Protein AF-A0A520EHV8-F1 (afdb_monomer)

Secondary structure (DSSP, 8-state):
-----S-SSSHHHHHHHHHHHHS-------EEE-HHHHHHHHHHHHHHTT----HHHHHHHTTSHHHHHHHHHTT--HHHHHHHHHHHHHHH-GGGHHHHHHHHT-TTTTHHHHHHHHHHHTHHHHHHHHHHHHH-HHHHHHHHHHHHHTTS-GGG----TT-EEEEESSSS-EEEETTEEEEEHHHHHHHHHHHTTHHHHHHHHHHHSPPP--PPPTTTHHHHHHHHHHHHHHHHHHHHGGG-STT-TTS-GGG--HHHHHHHHHHHHHHHHHHHTS-HHHHTT--GGGGGTT-SSTTTHHHHHHHHHHHHHTT-HHHHGGGTT-HHHHHHHHHHHHHH-TT------HHHHHHHHHHHHHH--

Radius of gyration: 25.51 Å; Cα contacts (8 Å, |Δi|>4): 480; chains: 1; bounding box: 80×81×59 Å

Foldseek 3Di:
DDDDDDPDPPVVVVVVVVVVVVVPPPLQAEAEAEVLLVVVVVVLVCLLVVDADDPVNLVVSCVDPLNVVVVVVVVDDPVVSVVLSVLSSCQRHPVNVVVLVVLCVPCPVNVSNVQVNLCVVCVVVLVVVNVVCRVCVPVLLVLLLVLLVVLADPVLSDDDGQAYEYEHQDDADWDEDVSYIYGHSSNQSLQCVLPRNLVSNLNVNLVSFDAADWDDDLLCVLLVQLLLLQLSQLSSCSRRLVSLAPPSPSDDPVSNCSVVLQVVLLVLVVQLLVLLLDDSVVSSVDHNVSSVPPDPDDSHNSVSVNQSVLLVVQPNSVVSNVCSNQSLVSLVSSQVSLVPDPVNGDHRDPSSNVSSVVVCVVIPD

Sequence (365 aa):
MSAIFKATRINFFFIVFTVIISISQSCIAQSFVDSTCYQYFEITAKLKQGDSLSRSDWKSFLSNEAIKDYMADQGVNEQYFESYRKNMQIVYMPKNNSILQKRLADPNSYWLTYMINQYKVDEDDMKEYLKRIDSDPKSYFDKSYQYAYSALPKTAHKKLPNLKVAIIPIHNDAHAQDGLIIYTLLCAYKNDQNRLGALGGHELHHMLRPQPSFDIEPDDNSIIMAMYRVLNEGSADMVDKKYMTDTASRLMPSQKYFQEFFDEGKKILPLMDSLFSQDVKNRKSLKVRDYFKGTPYTSGHVPGTYMAHYIEKNGLKNEFIKSLDDPFSFFLIYDRASKKDKSKPFRFSKASIHNIEFLRKKYIK

Mean predicted aligned error: 6.83 Å

pLDDT: mean 90.69, std 13.65, range [39.06, 98.81]

Structure (mmCIF, N/CA/C/O backbone):
data_AF-A0A520EHV8-F1
#
_entry.id   AF-A0A520EHV8-F1
#
loop_
_atom_site.group_PDB
_atom_site.id
_atom_site.type_symbol
_atom_site.label_atom_id
_atom_site.label_alt_id
_atom_site.label_comp_id
_atom_site.label_asym_id
_atom_site.label_entity_id
_atom_site.label_seq_id
_atom_site.pdbx_PDB_ins_code
_atom_site.Cartn_x
_atom_site.Cartn_y
_atom_site.Cartn_z
_atom_site.occupancy
_atom_site.B_iso_or_equiv
_atom_site.auth_seq_id
_atom_site.auth_comp_id
_atom_site.auth_asym_id
_atom_site.auth_atom_id
_atom_site.pdbx_PDB_model_num
ATOM 1 N N . MET A 1 1 ? -50.262 -62.993 -24.504 1.00 40.03 1 MET A N 1
ATOM 2 C CA . MET A 1 1 ? -49.362 -62.150 -25.319 1.00 40.03 1 MET A CA 1
ATOM 3 C C . MET A 1 1 ? -49.298 -60.762 -24.697 1.00 40.03 1 MET A C 1
ATOM 5 O O . MET A 1 1 ? -50.336 -60.138 -24.559 1.00 40.03 1 MET A O 1
ATOM 9 N N . SER A 1 2 ? -48.083 -60.352 -24.325 1.00 39.06 2 SER A N 1
ATOM 10 C CA . SER A 1 2 ? -47.589 -58.986 -24.081 1.00 39.06 2 SER A CA 1
ATOM 11 C C . SER A 1 2 ? -48.258 -58.102 -23.018 1.00 39.06 2 SER A C 1
ATOM 13 O O . SER A 1 2 ? -49.250 -57.418 -23.254 1.00 39.06 2 SER A O 1
ATOM 15 N N . ALA A 1 3 ? -47.595 -58.057 -21.862 1.00 44.91 3 ALA A N 1
ATOM 16 C CA . ALA A 1 3 ? -47.684 -57.012 -20.857 1.00 44.91 3 ALA A CA 1
ATOM 17 C C . ALA A 1 3 ? -46.626 -55.934 -21.140 1.00 44.91 3 ALA A C 1
ATOM 19 O O . ALA A 1 3 ? -45.453 -56.180 -20.892 1.00 44.91 3 ALA A O 1
A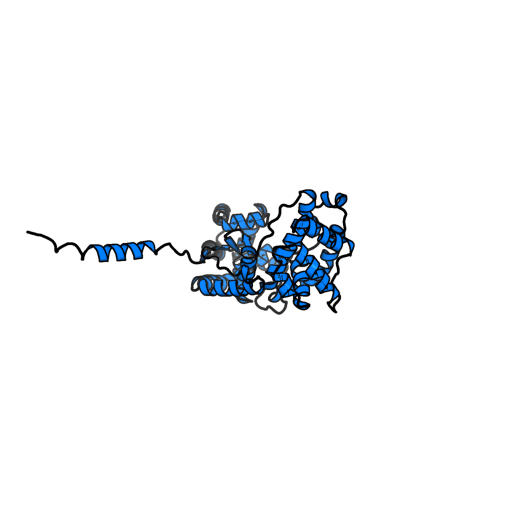TOM 20 N N . ILE A 1 4 ? -47.006 -54.749 -21.626 1.00 48.19 4 ILE A N 1
ATOM 21 C CA . ILE A 1 4 ? -46.124 -53.568 -21.667 1.00 48.19 4 ILE A CA 1
ATOM 22 C C . ILE A 1 4 ? -47.010 -52.324 -21.620 1.00 48.19 4 ILE A C 1
ATOM 24 O O . ILE A 1 4 ? -47.493 -51.923 -22.659 1.00 48.19 4 ILE A O 1
ATOM 28 N N . PHE A 1 5 ? -47.270 -51.736 -20.448 1.00 45.00 5 PHE A N 1
ATOM 29 C CA . PHE A 1 5 ? -47.642 -50.313 -20.289 1.00 45.00 5 PHE A CA 1
ATOM 30 C C . PHE A 1 5 ? -47.846 -50.011 -18.799 1.00 45.00 5 PHE A C 1
ATOM 32 O O . PHE A 1 5 ? -48.974 -49.938 -18.324 1.00 45.00 5 PHE A O 1
ATOM 39 N N . LYS A 1 6 ? -46.757 -49.883 -18.028 1.00 45.06 6 LYS A N 1
ATOM 40 C CA . LYS A 1 6 ? -46.777 -49.257 -16.687 1.00 45.06 6 LYS A CA 1
ATOM 41 C C . LYS A 1 6 ? -45.363 -49.048 -16.128 1.00 45.06 6 LYS A C 1
ATOM 43 O O . LYS A 1 6 ? -45.038 -49.525 -15.053 1.00 45.06 6 LYS A O 1
ATOM 48 N N . ALA A 1 7 ? -44.496 -48.341 -16.850 1.00 46.31 7 ALA A N 1
ATOM 49 C CA . ALA A 1 7 ? -43.203 -47.924 -16.294 1.00 46.31 7 ALA A CA 1
ATOM 50 C C . ALA A 1 7 ? -42.593 -46.770 -17.099 1.00 46.31 7 ALA A C 1
ATOM 52 O O . ALA A 1 7 ? -41.591 -46.946 -17.781 1.0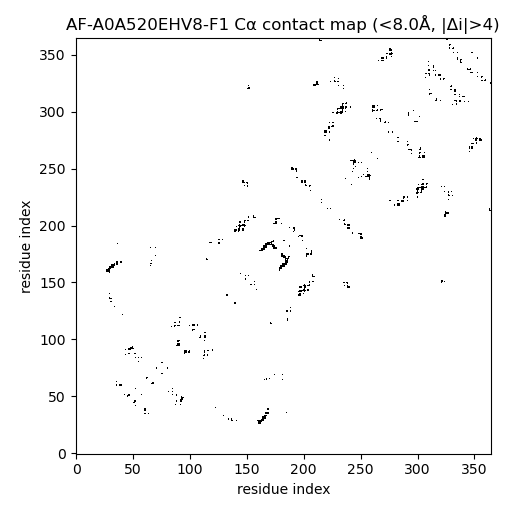0 46.31 7 ALA A O 1
ATOM 53 N N . THR A 1 8 ? -43.213 -45.585 -17.109 1.00 49.22 8 THR A N 1
ATOM 54 C CA . THR A 1 8 ? -42.570 -44.441 -17.801 1.00 49.22 8 THR A CA 1
ATOM 55 C C . THR A 1 8 ? -42.884 -43.057 -17.242 1.00 49.22 8 THR A C 1
ATOM 57 O O . THR A 1 8 ? -42.388 -42.073 -17.773 1.00 49.22 8 THR A O 1
ATOM 60 N N . ARG A 1 9 ? -43.651 -42.935 -16.149 1.00 46.25 9 ARG A N 1
ATOM 61 C CA . ARG A 1 9 ? -43.944 -41.618 -15.541 1.00 46.25 9 ARG A CA 1
ATOM 62 C C . ARG A 1 9 ? -43.245 -41.330 -14.211 1.00 46.25 9 ARG A C 1
ATOM 64 O O . ARG A 1 9 ? -43.238 -40.181 -13.796 1.00 46.25 9 ARG A O 1
ATOM 71 N N . ILE A 1 10 ? -42.608 -42.319 -13.579 1.00 47.84 10 ILE A N 1
ATOM 72 C CA . ILE A 1 10 ? -41.942 -42.126 -12.275 1.00 47.84 10 ILE A CA 1
ATOM 73 C C . ILE A 1 10 ? -40.458 -41.727 -12.430 1.00 47.84 10 ILE A C 1
ATOM 75 O O . ILE A 1 10 ? -39.931 -41.003 -11.592 1.00 47.84 10 ILE A O 1
ATOM 79 N N . ASN A 1 11 ? -39.805 -42.066 -13.549 1.00 48.09 11 ASN A N 1
ATOM 80 C CA . ASN A 1 11 ? -38.383 -41.746 -13.753 1.00 48.09 11 ASN A CA 1
ATOM 81 C C . ASN A 1 11 ? -38.101 -40.304 -14.202 1.00 48.09 11 ASN A C 1
ATOM 83 O O . ASN A 1 11 ? -36.979 -39.840 -14.038 1.00 48.09 11 ASN A O 1
ATOM 87 N N . PHE A 1 12 ? -39.081 -39.566 -14.734 1.00 46.88 12 PHE A N 1
ATOM 88 C CA . PHE A 1 12 ? -38.820 -38.199 -15.205 1.00 46.88 12 PHE A CA 1
ATOM 89 C C . PHE A 1 12 ? -38.745 -37.189 -14.047 1.00 46.88 12 PHE A C 1
ATOM 91 O O . PHE A 1 12 ? -37.893 -36.306 -14.053 1.00 46.88 12 PHE A O 1
ATOM 98 N N . PHE A 1 13 ? -39.565 -37.361 -13.003 1.00 45.66 13 PHE A N 1
ATOM 99 C CA . PHE A 1 13 ? -39.530 -36.486 -11.823 1.00 45.66 13 PHE A CA 1
ATOM 100 C C . PHE A 1 13 ? -38.266 -36.685 -10.973 1.00 45.66 13 PHE A C 1
ATOM 102 O O . PHE A 1 13 ? -37.706 -35.709 -10.482 1.00 45.66 13 PHE A O 1
ATOM 109 N N . PHE A 1 14 ? -37.763 -37.919 -10.856 1.00 47.88 14 PHE A N 1
ATOM 110 C CA . PHE A 1 14 ? -36.529 -38.202 -10.113 1.00 47.88 14 PHE A CA 1
ATOM 111 C C . PHE A 1 14 ? -35.271 -37.675 -10.821 1.00 47.88 14 PHE A C 1
ATOM 113 O O . PHE A 1 14 ? -34.366 -37.152 -10.169 1.00 47.88 14 PHE A O 1
ATOM 120 N N . ILE A 1 15 ? -35.222 -37.741 -12.156 1.00 51.25 15 ILE A N 1
ATOM 121 C CA . ILE A 1 15 ? -34.092 -37.213 -12.935 1.00 51.25 15 ILE A CA 1
ATOM 122 C C . ILE A 1 15 ? -34.060 -35.676 -12.885 1.00 51.25 15 ILE A C 1
ATOM 124 O O . ILE A 1 15 ? -32.991 -35.103 -12.690 1.00 51.25 15 ILE A O 1
ATOM 128 N N . VAL A 1 16 ? -35.211 -34.994 -12.944 1.00 51.28 16 VAL A N 1
ATOM 129 C CA . VAL A 1 16 ? -35.267 -33.523 -12.815 1.00 51.28 16 VAL A CA 1
ATOM 130 C C . VAL A 1 16 ? -34.882 -33.058 -11.401 1.00 51.28 16 VAL A C 1
ATOM 132 O O . VAL A 1 16 ? -34.166 -32.069 -11.263 1.00 51.28 16 VAL A O 1
ATOM 135 N N . PHE A 1 17 ? -35.257 -33.794 -10.348 1.00 49.06 17 PHE A N 1
ATOM 136 C CA . PHE A 1 17 ? -34.885 -33.437 -8.971 1.00 49.06 17 PHE A CA 1
ATOM 137 C C . PHE A 1 17 ? -33.387 -33.650 -8.685 1.00 49.06 17 PHE A C 1
ATOM 139 O O . PHE A 1 17 ? -32.771 -32.861 -7.973 1.00 49.06 17 PHE A O 1
ATOM 146 N N . THR A 1 18 ? -32.763 -34.660 -9.300 1.00 49.72 18 THR A N 1
ATOM 147 C CA . THR A 1 18 ? -31.331 -34.955 -9.101 1.00 49.72 18 THR A CA 1
ATOM 148 C C . THR A 1 18 ? -30.435 -33.990 -9.891 1.00 49.72 18 THR A C 1
ATOM 150 O O . THR A 1 18 ? -29.357 -33.622 -9.423 1.00 49.72 18 THR A O 1
ATOM 153 N N . VAL A 1 19 ? -30.900 -33.492 -11.046 1.00 51.47 19 VAL A N 1
ATOM 154 C CA . VAL A 1 19 ? -30.206 -32.437 -11.808 1.00 51.47 19 VAL A CA 1
ATOM 155 C C . VAL A 1 19 ? -30.265 -31.088 -11.077 1.00 51.47 19 VAL A C 1
ATOM 157 O O . VAL A 1 19 ? -29.265 -30.381 -11.056 1.00 51.47 19 VAL A O 1
ATOM 160 N N . ILE A 1 20 ? -31.367 -30.754 -10.393 1.00 51.66 20 ILE A N 1
ATOM 161 C CA . ILE A 1 20 ? -31.461 -29.509 -9.605 1.00 51.66 20 ILE A CA 1
ATOM 162 C C . ILE A 1 20 ? -30.575 -29.561 -8.344 1.00 51.66 20 ILE A C 1
ATOM 164 O O . ILE A 1 20 ? -29.941 -28.563 -8.009 1.00 51.66 20 ILE A O 1
ATOM 168 N N . ILE A 1 21 ? -30.443 -30.723 -7.692 1.00 47.97 21 ILE A N 1
ATOM 169 C CA . ILE A 1 21 ? -29.581 -30.894 -6.500 1.00 47.97 21 ILE A CA 1
ATOM 170 C C . ILE A 1 21 ? -28.082 -30.960 -6.863 1.00 47.97 21 ILE A C 1
ATOM 172 O O . ILE A 1 21 ? -27.224 -30.657 -6.038 1.00 47.97 21 ILE A O 1
ATOM 176 N N . SER A 1 22 ? -27.738 -31.286 -8.112 1.00 44.47 22 SER A N 1
ATOM 177 C CA . SER A 1 22 ? -26.337 -31.321 -8.571 1.00 44.47 22 SER A CA 1
ATOM 178 C C . SER A 1 22 ? -25.815 -29.961 -9.063 1.00 44.47 22 SER A C 1
ATOM 180 O O . SER A 1 22 ? -24.611 -29.807 -9.260 1.00 44.47 22 SER A O 1
ATOM 182 N N . ILE A 1 23 ? -26.695 -28.965 -9.249 1.00 49.34 23 ILE A N 1
ATOM 183 C CA . ILE A 1 23 ? -26.324 -27.595 -9.658 1.00 49.34 23 ILE A CA 1
ATOM 184 C C . ILE A 1 23 ? -26.120 -26.672 -8.444 1.00 49.34 23 ILE A C 1
ATOM 186 O O . ILE A 1 23 ? -25.538 -25.600 -8.576 1.00 49.34 23 ILE A O 1
ATOM 190 N N . SER A 1 24 ? -26.449 -27.111 -7.226 1.00 42.69 24 SER A N 1
ATOM 191 C CA . SER A 1 24 ? -25.950 -26.481 -5.998 1.00 42.69 24 SER A CA 1
ATOM 192 C C . SER A 1 24 ? -24.497 -26.878 -5.711 1.00 42.69 24 SER A C 1
ATOM 194 O O . SER A 1 24 ? -24.147 -27.233 -4.587 1.00 42.69 24 SER A O 1
ATOM 196 N N . GLN A 1 25 ? -23.618 -26.793 -6.717 1.00 44.19 25 GLN A N 1
ATOM 197 C CA . GLN A 1 25 ? -22.246 -26.421 -6.400 1.00 44.19 25 GLN A CA 1
ATOM 198 C C . GLN A 1 25 ? -22.362 -25.047 -5.763 1.00 44.19 25 GLN A C 1
ATOM 200 O O . GLN A 1 25 ? -22.763 -24.094 -6.426 1.00 44.19 25 GLN A O 1
ATOM 205 N N . SER A 1 26 ? -22.119 -24.977 -4.459 1.00 43.19 26 SER A N 1
ATOM 206 C CA . SER A 1 26 ? -22.080 -23.736 -3.707 1.00 43.19 26 SER A CA 1
ATOM 207 C C . SER A 1 26 ? -21.151 -22.768 -4.433 1.00 43.19 26 SER A C 1
ATOM 209 O O . SER A 1 26 ? -19.933 -22.827 -4.271 1.00 43.19 26 SER A O 1
ATOM 211 N N . CYS A 1 27 ? -21.709 -21.892 -5.270 1.00 49.81 27 CYS A N 1
ATOM 212 C CA . CYS A 1 27 ? -21.030 -20.691 -5.703 1.00 49.81 27 CYS A CA 1
ATOM 213 C C . CYS A 1 27 ? -20.861 -19.870 -4.431 1.00 49.81 27 CYS A C 1
ATOM 215 O O . CYS A 1 27 ? -21.759 -19.125 -4.040 1.00 49.81 27 CYS A O 1
ATOM 217 N N . ILE A 1 28 ? -19.749 -20.084 -3.729 1.00 61.81 28 ILE A N 1
ATOM 218 C CA . ILE A 1 28 ? -19.341 -19.205 -2.647 1.00 61.81 28 ILE A CA 1
ATOM 219 C C . ILE A 1 28 ? -19.075 -17.877 -3.338 1.00 61.81 28 ILE A C 1
ATOM 221 O O . ILE A 1 28 ? -18.136 -17.753 -4.118 1.00 61.81 28 ILE A O 1
ATOM 225 N N . ALA A 1 29 ? -19.990 -16.933 -3.150 1.00 79.44 29 ALA A N 1
ATOM 226 C CA . ALA A 1 29 ? -19.818 -15.587 -3.649 1.00 79.44 29 ALA A CA 1
ATOM 227 C C . ALA A 1 29 ? -18.693 -14.904 -2.865 1.00 79.44 29 ALA A C 1
ATOM 229 O O . ALA A 1 29 ? -18.447 -15.228 -1.701 1.00 79.44 29 ALA A O 1
ATOM 230 N N . GLN A 1 30 ? -18.040 -13.935 -3.503 1.00 90.50 30 GLN A N 1
ATOM 231 C CA . GLN A 1 30 ? -17.068 -13.079 -2.835 1.00 90.50 30 GLN A CA 1
ATOM 232 C C . GLN A 1 30 ? -17.727 -12.416 -1.625 1.00 90.50 30 GLN A C 1
ATOM 234 O O . GLN A 1 30 ? -18.842 -11.898 -1.730 1.00 90.50 30 GLN A O 1
ATOM 239 N N . SER A 1 31 ? -17.044 -12.445 -0.486 1.00 91.69 31 SER A N 1
ATOM 240 C CA . SER A 1 31 ? -17.617 -12.011 0.785 1.00 91.69 31 SER A CA 1
ATOM 241 C C . SER A 1 31 ? -16.583 -11.323 1.665 1.00 91.69 31 SER A C 1
ATOM 243 O O . SER A 1 31 ? -15.372 -11.537 1.525 1.00 91.69 31 SER A O 1
ATOM 245 N N . PHE A 1 32 ? -17.081 -10.542 2.618 1.00 94.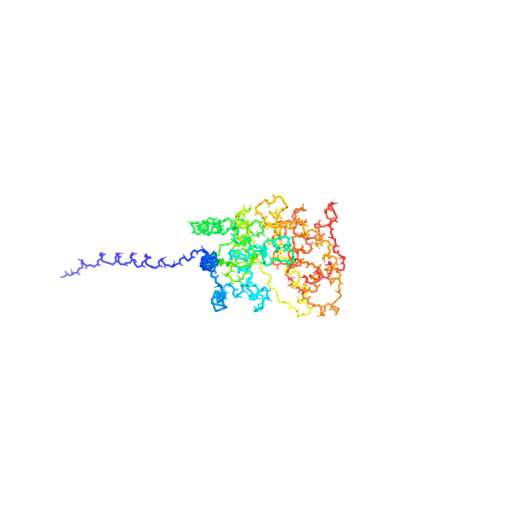75 32 PHE A N 1
ATOM 246 C CA . PHE A 1 32 ? -16.279 -10.030 3.716 1.00 94.75 32 PHE A CA 1
ATOM 247 C C . PHE A 1 32 ? -16.306 -10.996 4.904 1.00 94.75 32 PHE A C 1
ATOM 249 O O . PHE A 1 32 ? -17.234 -11.789 5.073 1.00 94.75 32 PHE A O 1
ATOM 256 N N . VAL A 1 33 ? -15.245 -10.961 5.703 1.00 94.94 33 VAL A N 1
ATOM 257 C CA . VAL A 1 33 ? -15.127 -11.646 6.991 1.00 94.94 33 VAL A CA 1
ATOM 258 C C . VAL A 1 33 ? -14.746 -10.587 8.021 1.00 94.94 33 VAL A C 1
ATOM 260 O O . VAL A 1 33 ? -13.585 -10.199 8.109 1.00 94.94 33 VAL A O 1
ATOM 263 N N . ASP A 1 34 ? -15.724 -10.098 8.779 1.00 95.69 34 ASP A N 1
ATOM 264 C CA . ASP A 1 34 ? -15.597 -8.911 9.637 1.00 95.69 34 ASP A CA 1
ATOM 265 C C . ASP A 1 34 ? -15.988 -9.169 11.107 1.00 95.69 34 ASP A C 1
ATOM 267 O O . ASP A 1 34 ? -16.068 -8.246 11.918 1.00 95.69 34 ASP A O 1
ATOM 271 N N . SER A 1 35 ? -16.192 -10.433 11.495 1.00 95.56 35 SER A N 1
ATOM 272 C CA . SER A 1 35 ? -16.625 -10.812 12.851 1.00 95.56 35 SER A CA 1
ATOM 273 C C . SER A 1 35 ? -15.707 -10.271 13.956 1.00 95.56 35 SER A C 1
ATOM 275 O O . SER A 1 35 ? -16.172 -9.916 15.042 1.00 95.56 35 SER A O 1
ATOM 277 N N . THR A 1 36 ? -14.409 -10.127 13.672 1.00 96.69 36 THR A N 1
ATOM 278 C CA . THR A 1 36 ? -13.439 -9.499 14.576 1.00 96.69 36 THR A CA 1
ATOM 279 C C . THR A 1 36 ? -13.749 -8.034 14.867 1.00 96.69 36 THR A C 1
ATOM 281 O O . THR A 1 36 ? -13.479 -7.572 15.973 1.00 96.69 36 THR A O 1
ATOM 284 N N . CYS A 1 37 ? -14.339 -7.291 13.928 1.00 98.19 37 CYS A N 1
ATOM 285 C CA . CYS A 1 37 ? -14.750 -5.906 14.149 1.00 98.19 37 CYS A CA 1
ATOM 286 C C . CYS A 1 37 ? -15.844 -5.808 15.214 1.00 98.19 37 CYS A C 1
ATOM 288 O O . CYS A 1 37 ? -15.741 -4.983 16.119 1.00 98.19 37 CYS A O 1
ATOM 290 N N . TYR A 1 38 ? -16.838 -6.698 15.176 1.00 97.88 38 TYR A N 1
ATOM 291 C CA . TYR A 1 38 ? -17.891 -6.733 16.193 1.00 97.88 38 TYR A CA 1
ATOM 292 C C . TYR A 1 38 ? -17.352 -7.115 17.575 1.00 97.88 38 TYR A C 1
ATOM 294 O O . TYR A 1 38 ? -17.687 -6.454 18.557 1.00 97.88 38 TYR A O 1
ATOM 302 N N . GLN A 1 39 ? -16.428 -8.080 17.652 1.00 97.62 39 GLN A N 1
ATOM 303 C CA . GLN A 1 39 ? -15.730 -8.404 18.906 1.00 97.62 39 GLN A CA 1
ATOM 304 C C . GLN A 1 39 ? -14.952 -7.201 19.461 1.00 97.62 39 GLN A C 1
ATOM 306 O O . GLN A 1 39 ? -14.947 -6.952 20.667 1.00 97.62 39 GLN A O 1
ATOM 311 N N . TYR A 1 40 ? -14.314 -6.415 18.590 1.00 98.19 40 TYR A N 1
ATOM 312 C CA . TYR A 1 40 ? -13.648 -5.183 19.002 1.00 98.19 40 TYR A CA 1
ATOM 313 C C . TYR A 1 40 ? -14.640 -4.152 19.549 1.00 98.19 40 TYR A C 1
ATOM 315 O O . TYR A 1 40 ? -14.364 -3.555 20.586 1.00 98.19 40 TYR A O 1
ATOM 323 N N . PHE A 1 41 ? -15.809 -3.980 18.928 1.00 98.50 41 PHE A N 1
ATOM 324 C CA . PHE A 1 41 ? -16.839 -3.071 19.443 1.00 98.50 41 PHE A CA 1
ATOM 325 C C . PHE A 1 41 ? -17.396 -3.505 20.806 1.00 98.50 41 PHE A C 1
ATOM 327 O O . PHE A 1 41 ? -17.690 -2.660 21.649 1.00 98.50 41 PHE A O 1
ATOM 334 N N . GLU A 1 42 ? -17.495 -4.808 21.074 1.00 98.19 42 GLU A N 1
ATOM 335 C CA . GLU A 1 42 ? -17.844 -5.309 22.410 1.00 98.19 42 GLU A CA 1
ATOM 336 C C . GLU A 1 42 ? -16.767 -4.961 23.447 1.00 98.19 42 GLU A C 1
ATOM 338 O O . GLU A 1 42 ? -17.080 -4.534 24.562 1.00 98.19 42 GLU A O 1
ATOM 343 N N . ILE A 1 43 ? -15.488 -5.094 23.077 1.00 98.19 43 ILE A N 1
ATOM 344 C CA . ILE A 1 43 ? -14.364 -4.680 23.925 1.00 98.19 43 ILE A CA 1
ATOM 345 C C . ILE A 1 43 ? -14.439 -3.174 24.207 1.00 98.19 43 ILE A C 1
ATOM 347 O O . ILE A 1 43 ? -14.320 -2.761 25.364 1.00 98.19 43 ILE A O 1
ATOM 351 N N . THR A 1 44 ? -14.651 -2.335 23.188 1.00 98.31 44 THR A N 1
ATOM 352 C CA . THR A 1 44 ? -14.694 -0.878 23.380 1.00 98.31 44 THR A CA 1
ATOM 353 C C . THR A 1 44 ? -15.916 -0.432 24.177 1.00 98.31 44 THR A C 1
ATOM 355 O O . THR A 1 44 ? -15.792 0.486 24.988 1.00 98.31 44 THR A O 1
ATOM 358 N N . ALA A 1 45 ? -17.063 -1.102 24.033 1.00 98.38 45 ALA A N 1
ATOM 359 C CA . ALA A 1 45 ? -18.254 -0.847 24.841 1.00 98.38 45 ALA A CA 1
ATOM 360 C C . ALA A 1 45 ? -17.992 -1.060 26.343 1.00 98.38 45 ALA A C 1
ATOM 362 O O . ALA A 1 45 ? -18.346 -0.198 27.147 1.00 98.38 45 ALA A O 1
ATOM 363 N N . LYS A 1 46 ? -17.298 -2.144 26.719 1.00 98.12 46 LYS A N 1
ATOM 364 C CA . LYS A 1 46 ? -16.879 -2.400 28.111 1.00 98.12 46 LYS A CA 1
ATOM 365 C C . LYS A 1 46 ? -15.908 -1.332 28.618 1.00 98.12 46 LYS A C 1
ATOM 367 O O . LYS A 1 46 ? -16.100 -0.757 29.687 1.00 98.12 46 LYS A O 1
ATOM 372 N N . LEU A 1 47 ? -14.902 -0.976 27.813 1.00 98.31 47 LEU A N 1
ATOM 373 C CA . LEU A 1 47 ? -13.945 0.078 28.174 1.00 98.31 47 LEU A CA 1
ATOM 374 C C . LEU A 1 47 ? -14.627 1.439 28.408 1.00 98.31 47 LEU A C 1
ATOM 376 O O . LEU A 1 47 ? -14.252 2.155 29.338 1.00 98.31 47 LEU A O 1
ATOM 380 N N . LYS A 1 48 ? -15.641 1.791 27.602 1.00 98.06 48 LYS A N 1
ATOM 381 C CA . LYS A 1 48 ? -16.444 3.019 27.770 1.00 98.06 48 LYS A CA 1
ATOM 382 C C . LYS A 1 48 ? -17.207 3.041 29.103 1.00 98.06 48 LYS A C 1
ATOM 384 O O . LYS A 1 48 ? -17.399 4.120 29.657 1.00 98.06 48 LYS A O 1
ATOM 389 N N . GLN A 1 49 ? -17.579 1.877 29.642 1.00 97.62 49 GLN A N 1
ATOM 390 C CA . GLN A 1 49 ? -18.225 1.728 30.956 1.00 97.62 49 GLN A CA 1
ATOM 391 C C . GLN A 1 49 ? -17.232 1.779 32.132 1.00 97.62 49 GLN A C 1
ATOM 393 O O . GLN A 1 49 ? -17.643 1.853 33.286 1.00 97.62 49 GLN A O 1
ATOM 398 N N . GLY A 1 50 ? -15.924 1.813 31.854 1.00 94.56 50 GLY A N 1
ATOM 399 C CA . GLY A 1 50 ? -14.876 1.878 32.872 1.00 94.56 50 GLY A CA 1
ATOM 400 C C . GLY A 1 50 ? -14.228 0.534 33.201 1.00 94.56 50 GLY A C 1
ATOM 401 O O . GLY A 1 50 ? -13.330 0.507 34.050 1.00 94.56 50 GLY A O 1
ATOM 402 N N . ASP A 1 51 ? -14.603 -0.539 32.501 1.00 95.06 51 ASP A N 1
ATOM 403 C CA . ASP A 1 51 ? -13.959 -1.845 32.634 1.00 95.06 51 ASP A CA 1
ATOM 404 C C . ASP A 1 51 ? -12.521 -1.813 32.103 1.00 95.06 51 ASP A C 1
ATOM 406 O O . ASP A 1 51 ? -12.159 -1.018 31.232 1.00 95.06 51 ASP A O 1
ATOM 410 N N . SER A 1 52 ? -11.677 -2.707 32.618 1.00 91.94 52 SER A N 1
ATOM 411 C CA . SER A 1 52 ? -10.321 -2.909 32.105 1.00 91.94 52 SER A CA 1
ATOM 412 C C . SER A 1 52 ? -10.274 -4.031 31.072 1.00 91.94 52 SER A C 1
ATOM 414 O O . SER A 1 52 ? -10.901 -5.069 31.258 1.00 91.94 52 SER A O 1
ATOM 416 N N . LEU A 1 53 ? -9.435 -3.883 30.047 1.00 96.38 53 LEU A N 1
ATOM 417 C CA . LEU A 1 53 ? -9.145 -4.957 29.094 1.00 96.38 53 LEU A CA 1
ATOM 418 C C . LEU A 1 53 ? -8.016 -5.843 29.632 1.00 96.38 53 LEU A C 1
ATOM 420 O O . LEU A 1 53 ? -6.858 -5.415 29.657 1.00 96.38 53 LEU A O 1
ATOM 424 N N . SER A 1 54 ? -8.333 -7.064 30.064 1.00 96.38 54 SER A N 1
ATOM 425 C CA . SER A 1 54 ? -7.336 -7.995 30.601 1.00 96.38 54 SER A CA 1
ATOM 426 C C . SER A 1 54 ? -6.349 -8.467 29.518 1.00 96.38 54 SER A C 1
ATOM 428 O O . SER A 1 54 ? -6.604 -8.378 28.315 1.00 96.38 54 SER A O 1
ATOM 430 N N . ARG A 1 55 ? -5.180 -8.971 29.935 1.00 96.19 55 ARG A N 1
ATOM 431 C CA . ARG A 1 55 ? -4.198 -9.539 28.994 1.00 96.19 55 ARG A CA 1
ATOM 432 C C . ARG A 1 55 ? -4.712 -10.819 28.334 1.00 96.19 55 ARG A C 1
ATOM 434 O O . ARG A 1 55 ? -4.401 -11.038 27.169 1.00 96.19 55 ARG A O 1
ATOM 441 N N . SER A 1 56 ? -5.462 -11.652 29.058 1.00 96.38 56 SER A N 1
ATOM 442 C CA . SER A 1 56 ? -6.029 -12.895 28.524 1.00 96.38 56 SER A CA 1
ATOM 443 C C . SER A 1 56 ? -7.072 -12.611 27.451 1.00 96.38 56 SER A C 1
ATOM 445 O O . SER A 1 56 ? -6.977 -13.182 26.369 1.00 96.38 56 SER A O 1
ATOM 447 N N . ASP A 1 57 ? -7.988 -11.671 27.699 1.00 96.25 57 ASP A N 1
ATOM 448 C CA . ASP A 1 57 ? -9.026 -11.311 26.725 1.00 96.25 57 ASP A CA 1
ATOM 449 C C . ASP A 1 57 ? -8.397 -10.713 25.466 1.00 96.25 57 ASP A C 1
ATOM 451 O O . ASP A 1 57 ? -8.754 -11.077 24.348 1.00 96.25 57 ASP A O 1
ATOM 455 N N . TRP A 1 58 ? -7.386 -9.853 25.640 1.00 96.56 58 TRP A N 1
ATOM 456 C CA . TRP A 1 58 ? -6.651 -9.284 24.516 1.00 96.56 58 TRP A CA 1
ATOM 457 C C . TRP A 1 58 ? -5.904 -10.346 23.703 1.00 96.56 58 TRP A C 1
ATOM 459 O O . TRP A 1 58 ? -5.981 -10.343 22.478 1.00 96.56 58 TRP A O 1
ATOM 469 N N . LYS A 1 59 ? -5.226 -11.296 24.359 1.00 94.75 59 LYS A N 1
ATOM 470 C CA . LYS A 1 59 ? -4.564 -12.415 23.667 1.00 94.75 59 LYS A CA 1
ATOM 471 C C . LYS A 1 59 ? -5.563 -13.314 22.937 1.00 94.75 59 LYS A C 1
ATOM 473 O O . LYS A 1 59 ? -5.262 -13.766 21.838 1.00 94.75 59 LYS A O 1
ATOM 478 N N . SER A 1 60 ? -6.741 -13.544 23.517 1.00 95.75 60 SER A N 1
ATOM 479 C CA . SER A 1 60 ? -7.814 -14.301 22.868 1.00 95.75 60 SER A CA 1
ATOM 480 C C . SER A 1 60 ? -8.315 -13.585 21.613 1.00 95.75 60 SER A C 1
ATOM 482 O O . SER A 1 60 ? -8.429 -14.210 20.564 1.00 95.75 60 SER A O 1
ATOM 484 N N . PHE A 1 61 ? -8.544 -12.273 21.683 1.00 96.50 61 PHE A N 1
ATOM 485 C CA . PHE A 1 61 ? -8.931 -11.461 20.527 1.00 96.50 61 PHE A CA 1
ATOM 486 C C . PHE A 1 61 ? -7.870 -11.496 19.410 1.00 96.50 61 PHE A C 1
ATOM 488 O O . PHE A 1 61 ? -8.181 -11.774 18.254 1.00 96.50 61 PHE A O 1
ATOM 495 N N . LEU A 1 62 ? -6.594 -11.315 19.767 1.00 94.88 62 LEU A N 1
ATOM 496 C CA . LEU A 1 62 ? -5.468 -11.384 18.828 1.00 94.88 62 LEU A CA 1
ATOM 497 C C . LEU A 1 62 ? -5.204 -12.793 18.271 1.00 94.88 62 LEU A C 1
ATOM 499 O O . LEU A 1 62 ? -4.330 -12.963 17.425 1.00 94.88 62 LEU A O 1
ATOM 503 N N . SER A 1 63 ? -5.912 -13.819 18.750 1.00 94.44 63 SER A N 1
ATOM 504 C CA . SER A 1 63 ? -5.706 -15.193 18.292 1.00 94.44 63 SER A CA 1
ATOM 505 C C . SER A 1 63 ? -6.303 -15.479 16.908 1.00 94.44 63 SER A C 1
ATOM 507 O O . SER A 1 63 ? -5.968 -16.516 16.327 1.00 94.44 63 SER A O 1
ATOM 509 N N . ASN A 1 64 ? -7.133 -14.568 16.384 1.00 94.69 64 ASN A N 1
ATOM 510 C CA . ASN A 1 64 ? -7.695 -14.640 15.039 1.00 94.69 64 ASN A CA 1
ATOM 511 C C . ASN A 1 64 ? -6.591 -14.701 13.965 1.00 94.69 64 ASN A C 1
ATOM 513 O O . ASN A 1 64 ? -5.599 -13.979 14.040 1.00 94.69 64 ASN A O 1
ATOM 517 N N . GLU A 1 65 ? -6.780 -15.563 12.966 1.00 92.31 65 GLU A N 1
ATOM 518 C CA . GLU A 1 65 ? -5.790 -15.844 11.918 1.00 92.31 65 GLU A CA 1
ATOM 519 C C . GLU A 1 65 ? -5.457 -14.611 11.069 1.00 92.31 65 GLU A C 1
ATOM 521 O O . GLU A 1 65 ? -4.290 -14.260 10.965 1.00 92.31 65 GLU A O 1
ATOM 526 N N . ALA A 1 66 ? -6.456 -13.864 10.585 1.00 92.50 66 ALA A N 1
ATOM 527 C CA . ALA A 1 66 ? -6.211 -12.661 9.783 1.00 92.50 66 ALA A CA 1
ATOM 528 C C . ALA A 1 66 ? -5.454 -11.575 10.571 1.00 92.50 66 ALA A C 1
ATOM 530 O O . ALA A 1 66 ? -4.614 -10.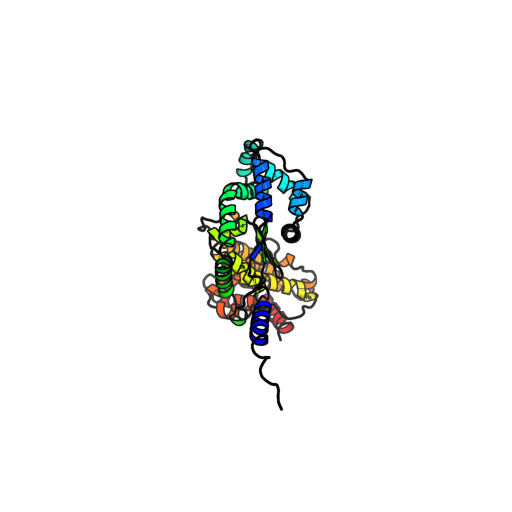868 10.019 1.00 92.50 66 ALA A O 1
ATOM 531 N N . ILE A 1 67 ? -5.715 -11.457 11.879 1.00 93.81 67 ILE A N 1
ATOM 532 C CA . ILE A 1 67 ? -4.952 -10.561 12.758 1.00 93.81 67 ILE A CA 1
ATOM 533 C C . ILE A 1 67 ? -3.500 -11.033 12.890 1.00 93.81 67 ILE A C 1
ATOM 535 O O . ILE A 1 67 ? -2.588 -10.209 12.817 1.00 93.81 67 ILE A O 1
ATOM 539 N N . LYS A 1 68 ? -3.275 -12.335 13.098 1.00 91.31 68 LYS A N 1
ATOM 540 C CA . LYS A 1 68 ? -1.926 -12.903 13.222 1.00 91.31 68 LYS A CA 1
ATOM 541 C C . LYS A 1 68 ? -1.120 -12.725 11.946 1.00 91.31 68 LYS A C 1
ATOM 543 O O . LYS A 1 68 ? 0.002 -12.238 12.040 1.00 91.31 68 LYS A O 1
ATOM 548 N N . ASP A 1 69 ? -1.696 -13.079 10.803 1.00 89.69 69 ASP A N 1
ATOM 549 C CA . ASP A 1 69 ? -1.046 -12.992 9.496 1.00 89.69 69 ASP A CA 1
ATOM 550 C C . ASP A 1 69 ? -0.627 -11.553 9.207 1.00 89.69 69 ASP A C 1
ATOM 552 O O . ASP A 1 69 ? 0.551 -11.275 8.980 1.00 89.69 69 ASP A O 1
ATOM 556 N N . TYR A 1 70 ? -1.569 -10.615 9.340 1.00 89.94 70 TYR A N 1
ATOM 557 C CA . TYR A 1 70 ? -1.288 -9.202 9.121 1.00 89.94 70 TYR A CA 1
ATOM 558 C C . TYR A 1 70 ? -0.209 -8.681 10.078 1.00 89.94 70 TYR A C 1
ATOM 560 O O . TYR A 1 70 ? 0.743 -8.034 9.661 1.00 89.94 70 TYR A O 1
ATOM 568 N N . MET A 1 71 ? -0.291 -8.984 11.373 1.00 87.44 71 MET A N 1
ATOM 569 C CA . MET A 1 71 ? 0.693 -8.484 12.339 1.00 87.44 71 MET A CA 1
ATOM 570 C C . MET A 1 71 ? 2.082 -9.120 12.180 1.00 87.44 71 MET A C 1
ATOM 572 O O . MET A 1 71 ? 3.087 -8.461 12.456 1.00 87.44 71 MET A O 1
ATOM 576 N N . ALA A 1 72 ? 2.156 -10.377 11.737 1.00 86.81 72 ALA A N 1
ATOM 577 C CA . ALA A 1 72 ? 3.420 -11.027 11.412 1.00 86.81 72 ALA A CA 1
ATOM 578 C C . ALA A 1 72 ? 4.110 -10.331 10.228 1.00 86.81 72 ALA A C 1
ATOM 580 O O . ALA A 1 72 ? 5.309 -10.060 10.308 1.00 86.81 72 ALA A O 1
ATOM 581 N N . ASP A 1 73 ? 3.350 -9.968 9.189 1.00 83.62 73 ASP A N 1
ATOM 582 C CA . ASP A 1 73 ? 3.840 -9.189 8.043 1.00 83.62 73 ASP A CA 1
ATOM 583 C C . ASP A 1 73 ? 4.362 -7.804 8.464 1.00 83.62 73 ASP A C 1
ATOM 585 O O . ASP A 1 73 ? 5.442 -7.380 8.053 1.00 83.62 73 ASP A O 1
ATOM 589 N N . GLN A 1 74 ? 3.671 -7.141 9.396 1.00 83.00 74 GLN A N 1
ATOM 590 C CA . GLN A 1 74 ? 4.110 -5.856 9.955 1.00 83.00 74 GLN A CA 1
ATOM 591 C C . GLN A 1 74 ? 5.361 -5.960 10.854 1.00 83.00 74 GLN A C 1
ATOM 593 O O . GLN A 1 74 ? 5.883 -4.941 11.312 1.00 83.00 74 GLN A O 1
ATOM 598 N N . GLY A 1 75 ? 5.846 -7.171 11.152 1.00 83.38 75 GLY A N 1
ATOM 599 C CA . GLY A 1 75 ? 7.036 -7.392 11.977 1.00 83.38 75 GLY A CA 1
ATOM 600 C C . GLY A 1 75 ? 6.884 -6.918 13.426 1.00 83.38 75 GLY A C 1
ATOM 601 O O . GLY A 1 75 ? 7.881 -6.596 14.080 1.00 83.38 75 GLY A O 1
ATOM 602 N N . VAL A 1 76 ? 5.651 -6.839 13.938 1.00 86.12 76 VAL A N 1
ATOM 603 C CA . VAL A 1 76 ? 5.386 -6.387 15.310 1.00 86.12 76 VAL A CA 1
ATOM 604 C C . VAL A 1 76 ? 5.520 -7.527 16.323 1.00 86.12 76 VAL A C 1
ATOM 606 O O . VAL A 1 76 ? 5.381 -8.704 16.005 1.00 86.12 76 VAL A O 1
ATOM 609 N N . ASN A 1 77 ? 5.797 -7.179 17.5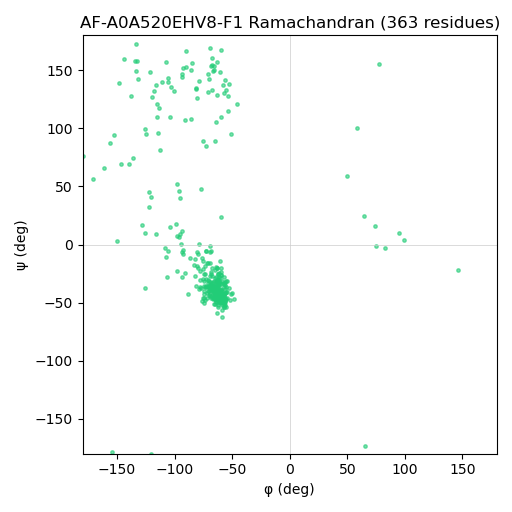81 1.00 87.75 77 ASN A N 1
ATOM 610 C CA . ASN A 1 77 ? 6.058 -8.139 18.658 1.00 87.75 77 ASN A CA 1
ATOM 611 C C . ASN A 1 77 ? 5.063 -8.001 19.831 1.00 87.75 77 ASN A C 1
ATOM 613 O O . ASN A 1 77 ? 4.184 -7.139 19.842 1.00 87.75 77 ASN A O 1
ATOM 617 N N . GLU A 1 78 ? 5.213 -8.829 20.872 1.00 89.44 78 GLU A N 1
ATOM 618 C CA . GLU A 1 78 ? 4.330 -8.798 22.054 1.00 89.44 78 GLU A CA 1
ATOM 619 C C . GLU A 1 78 ? 4.329 -7.435 22.774 1.00 89.44 78 GLU A C 1
ATOM 621 O O . GLU A 1 78 ? 3.300 -7.008 23.304 1.00 89.44 78 GLU A O 1
ATOM 626 N N . GLN A 1 79 ? 5.449 -6.705 22.748 1.00 93.31 79 GLN A N 1
ATOM 627 C CA . GLN A 1 79 ? 5.535 -5.364 23.330 1.00 93.31 79 GLN A CA 1
ATOM 628 C C . GLN A 1 79 ? 4.643 -4.362 22.586 1.00 93.31 79 GLN A C 1
ATOM 630 O O . GLN A 1 79 ? 4.008 -3.515 23.226 1.00 93.31 79 GLN A O 1
ATOM 635 N N . TYR A 1 80 ? 4.558 -4.467 21.258 1.00 92.56 80 TYR A N 1
ATOM 636 C CA . TYR A 1 80 ? 3.635 -3.667 20.457 1.00 92.56 80 TYR A CA 1
ATOM 637 C C . TYR A 1 80 ? 2.180 -3.955 20.849 1.00 92.56 80 TYR A C 1
ATOM 639 O O . TYR A 1 80 ? 1.433 -3.029 21.168 1.00 92.56 80 TYR A O 1
ATOM 647 N N . PHE A 1 81 ? 1.791 -5.229 20.936 1.00 92.19 81 PHE A N 1
ATOM 648 C CA . PHE A 1 81 ? 0.429 -5.616 21.319 1.00 92.19 81 PHE A CA 1
ATOM 649 C C . PHE A 1 81 ? 0.044 -5.171 22.728 1.00 92.19 81 PHE A C 1
ATOM 651 O O . PHE A 1 81 ? -1.073 -4.699 22.950 1.00 92.19 81 PHE A O 1
ATOM 658 N N . GLU A 1 82 ? 0.961 -5.279 23.687 1.00 95.50 82 GLU A N 1
ATOM 659 C CA . GLU A 1 82 ? 0.730 -4.788 25.043 1.00 95.50 82 GLU A CA 1
ATOM 660 C C . GLU A 1 82 ? 0.606 -3.256 25.071 1.00 95.50 82 GLU A C 1
ATOM 662 O O . GLU A 1 82 ? -0.212 -2.704 25.813 1.00 95.50 82 GLU A O 1
ATOM 667 N N . SER A 1 83 ? 1.372 -2.557 24.230 1.00 96.19 83 SER A N 1
ATOM 668 C CA . SER A 1 83 ? 1.235 -1.110 24.050 1.00 96.19 83 SER A CA 1
ATOM 669 C C . SER A 1 83 ? -0.125 -0.755 23.448 1.00 96.19 83 SER A C 1
ATOM 671 O O . SER A 1 83 ? -0.779 0.161 23.948 1.00 96.19 83 SER A O 1
ATOM 673 N N . TYR A 1 84 ? -0.602 -1.501 22.451 1.00 96.81 84 TYR A N 1
ATOM 674 C CA . TYR A 1 84 ? -1.929 -1.325 21.851 1.00 96.81 84 TYR A CA 1
ATOM 675 C C . TYR A 1 84 ? -3.034 -1.446 22.904 1.00 96.81 84 TYR A C 1
ATOM 677 O O . TYR A 1 84 ? -3.823 -0.518 23.088 1.00 96.81 84 TYR A O 1
ATOM 685 N N . ARG A 1 85 ? -3.024 -2.533 23.686 1.00 97.44 85 ARG A N 1
ATOM 686 C CA . ARG A 1 85 ? -3.983 -2.785 24.774 1.00 97.44 85 ARG A CA 1
ATOM 687 C C . ARG A 1 85 ? -4.037 -1.640 25.786 1.00 97.44 85 ARG A C 1
ATOM 689 O O . ARG A 1 85 ? -5.112 -1.183 26.178 1.00 97.44 85 ARG A O 1
ATOM 696 N N . LYS A 1 86 ? -2.871 -1.148 26.223 1.00 97.81 86 LYS A N 1
ATOM 697 C CA . LYS A 1 86 ? -2.776 -0.005 27.148 1.00 97.81 86 LYS A CA 1
ATOM 698 C C . LYS A 1 86 ? -3.328 1.276 26.524 1.00 97.81 86 LYS A C 1
ATOM 700 O O . LYS A 1 86 ? -4.023 2.024 27.206 1.00 97.81 86 LYS A O 1
ATOM 705 N N . ASN A 1 87 ? -3.050 1.521 25.246 1.00 98.31 87 ASN A N 1
ATOM 706 C CA . ASN A 1 87 ? -3.564 2.691 24.542 1.00 98.31 87 ASN A CA 1
ATOM 707 C C . ASN A 1 87 ? -5.084 2.629 24.335 1.00 98.31 87 ASN A C 1
ATOM 709 O O . ASN A 1 87 ? -5.732 3.656 24.505 1.00 98.31 87 ASN A O 1
ATOM 713 N N . MET A 1 88 ? -5.676 1.454 24.093 1.00 98.31 88 MET A N 1
ATOM 714 C CA . MET A 1 88 ? -7.139 1.305 24.073 1.00 98.31 88 MET A CA 1
ATOM 715 C C . MET A 1 88 ? -7.775 1.753 25.389 1.00 98.31 88 MET A C 1
ATOM 717 O O . MET A 1 88 ? -8.738 2.513 25.380 1.00 98.31 88 MET A O 1
ATOM 721 N N . GLN A 1 89 ? -7.203 1.359 26.529 1.00 98.25 89 GLN A N 1
ATOM 722 C CA . GLN A 1 89 ? -7.696 1.813 27.832 1.00 98.25 89 GLN A CA 1
ATOM 723 C C . GLN A 1 89 ? -7.567 3.334 28.007 1.00 98.25 89 GLN A C 1
ATOM 725 O O . GLN A 1 89 ? -8.463 3.965 28.562 1.00 98.25 89 GLN A O 1
ATOM 730 N N . ILE A 1 90 ? -6.486 3.950 27.518 1.00 98.38 90 ILE A N 1
ATOM 731 C CA . ILE A 1 90 ? -6.318 5.414 27.556 1.00 98.38 90 ILE A CA 1
ATOM 732 C C . ILE A 1 90 ? -7.372 6.120 26.699 1.00 98.38 90 ILE A C 1
ATOM 734 O O . ILE A 1 90 ? -7.915 7.137 27.119 1.00 98.38 90 ILE A O 1
ATOM 738 N N . VAL A 1 91 ? -7.675 5.576 25.521 1.00 98.56 91 VAL A N 1
ATOM 739 C CA . VAL A 1 91 ? -8.604 6.180 24.561 1.00 98.56 91 VAL A CA 1
ATOM 740 C C . VAL A 1 91 ? -10.066 6.010 24.984 1.00 98.56 91 VAL A C 1
ATOM 742 O O . VAL A 1 91 ? -10.842 6.966 24.925 1.00 98.56 91 VAL A O 1
ATOM 745 N N . TYR A 1 92 ? -10.468 4.810 25.403 1.00 98.56 92 TYR A N 1
ATOM 746 C CA . TYR A 1 92 ? -11.882 4.481 25.600 1.00 98.56 92 TYR A CA 1
ATOM 747 C C . TYR A 1 92 ? -12.389 4.689 27.029 1.00 98.56 92 TYR A C 1
ATOM 749 O O . TYR A 1 92 ? -13.568 4.995 27.186 1.00 98.56 92 TYR A O 1
ATOM 757 N N . MET A 1 93 ? -11.540 4.588 28.059 1.00 98.25 93 MET A N 1
ATOM 758 C CA . MET A 1 93 ? -12.000 4.737 29.444 1.00 98.25 93 MET A CA 1
ATOM 759 C C . MET A 1 93 ? -12.152 6.218 29.833 1.00 98.25 93 MET A C 1
ATOM 761 O O . MET A 1 93 ? -11.160 6.955 29.779 1.00 98.25 93 MET A O 1
ATOM 765 N N . PRO A 1 94 ? -13.321 6.662 30.338 1.00 97.06 94 PRO A N 1
ATOM 766 C CA . PRO A 1 94 ? -13.552 8.067 30.696 1.00 97.06 94 PRO A CA 1
ATOM 767 C C . PRO A 1 94 ? -12.535 8.643 31.692 1.00 97.06 94 PRO A C 1
ATOM 769 O O . PRO A 1 94 ? -12.096 9.785 31.549 1.00 97.06 94 PRO A O 1
ATOM 772 N N . LYS A 1 95 ? -12.077 7.830 32.656 1.00 97.44 95 LYS A N 1
ATOM 773 C CA . LYS A 1 95 ? -11.098 8.238 33.683 1.00 97.44 95 LYS A CA 1
ATOM 774 C C . LYS A 1 95 ? -9.751 8.712 33.120 1.00 97.44 95 LYS A C 1
ATOM 776 O O . LYS A 1 95 ? -9.017 9.413 33.806 1.00 97.44 95 LYS A O 1
ATOM 781 N N . ASN A 1 96 ? -9.422 8.340 31.881 1.00 98.19 96 ASN A N 1
ATOM 782 C CA . ASN A 1 96 ? -8.150 8.670 31.241 1.00 98.19 96 ASN A CA 1
ATOM 783 C C . ASN A 1 96 ? -8.222 9.923 30.351 1.00 98.19 96 ASN A C 1
ATOM 785 O O . ASN A 1 96 ? -7.231 10.243 29.695 1.00 98.19 96 ASN A O 1
ATOM 789 N N . ASN A 1 97 ? -9.345 10.657 30.333 1.00 97.56 97 ASN A N 1
ATOM 790 C CA . ASN A 1 97 ? -9.558 11.762 29.391 1.00 97.56 97 ASN A CA 1
ATOM 791 C C . ASN A 1 97 ? -8.445 12.828 29.426 1.00 97.56 97 ASN A C 1
ATOM 793 O O . ASN A 1 97 ? -7.986 13.258 28.376 1.00 97.56 97 ASN A O 1
ATOM 797 N N . SER A 1 98 ? -7.941 13.205 30.607 1.00 98.19 98 SER A N 1
ATOM 798 C CA . SER A 1 98 ? -6.834 14.175 30.717 1.00 98.19 98 SER A CA 1
ATOM 799 C C . SER A 1 98 ? -5.555 13.691 30.009 1.00 98.19 98 SER A C 1
ATOM 801 O O . SER A 1 98 ? -4.929 14.431 29.248 1.00 98.19 98 SER A O 1
ATOM 803 N N . ILE A 1 99 ? -5.205 12.411 30.180 1.00 98.25 99 ILE A N 1
ATOM 804 C CA . ILE A 1 99 ? -4.049 11.795 29.512 1.00 98.25 99 ILE A CA 1
ATOM 805 C C . ILE A 1 99 ? -4.290 11.713 28.003 1.00 98.25 99 ILE A C 1
ATOM 807 O O . ILE A 1 99 ? -3.378 12.000 27.229 1.00 98.25 99 ILE A O 1
ATOM 811 N N . LEU A 1 100 ? -5.506 11.343 27.587 1.00 98.50 100 LEU A N 1
ATOM 812 C CA . LEU A 1 100 ? -5.889 11.290 26.180 1.00 98.50 100 LEU A CA 1
ATOM 813 C C . LEU A 1 100 ? -5.692 12.652 25.508 1.00 98.50 100 LEU A C 1
ATOM 815 O O . LEU A 1 100 ? -4.954 12.727 24.531 1.00 98.50 100 LEU A O 1
ATOM 819 N N . GLN A 1 101 ? -6.262 13.729 26.059 1.00 98.38 101 GLN A N 1
ATOM 820 C CA . GLN A 1 101 ? -6.139 15.070 25.474 1.00 98.38 101 GLN A CA 1
ATOM 821 C C . GLN A 1 101 ? -4.678 15.523 25.370 1.00 98.38 101 GLN A C 1
ATOM 823 O O . GLN A 1 101 ? -4.264 16.036 24.332 1.00 98.38 101 GLN A O 1
ATOM 828 N N . LYS A 1 102 ? -3.859 15.252 26.396 1.00 98.06 102 LYS A N 1
ATOM 829 C CA . LYS A 1 102 ? -2.422 15.559 26.354 1.00 98.06 102 LYS A CA 1
ATOM 830 C C . LYS A 1 102 ? -1.700 14.829 25.217 1.00 98.06 102 LYS A C 1
ATOM 832 O O . LYS A 1 102 ? -0.828 15.412 24.584 1.00 98.06 102 LYS A O 1
ATOM 837 N N . ARG A 1 103 ? -2.034 13.561 24.962 1.00 98.19 103 ARG A N 1
ATOM 838 C CA . ARG A 1 103 ? -1.412 12.769 23.888 1.00 98.19 103 ARG A CA 1
ATOM 839 C C . ARG A 1 103 ? -1.906 13.163 22.502 1.00 98.19 103 ARG A C 1
ATOM 841 O O . ARG A 1 103 ? -1.119 13.161 21.566 1.00 98.19 103 ARG A O 1
ATOM 848 N N . LEU A 1 104 ? -3.181 13.529 22.371 1.00 97.25 104 LEU A N 1
ATOM 849 C CA . LEU A 1 104 ? -3.744 14.000 21.102 1.00 97.25 104 LEU A CA 1
ATOM 850 C C . LEU A 1 104 ? -3.165 15.350 20.655 1.00 97.25 104 LEU A C 1
ATOM 852 O O . LEU A 1 104 ? -3.209 15.646 19.466 1.00 97.25 104 LEU A O 1
ATOM 856 N N . ALA A 1 105 ? -2.587 16.134 21.570 1.00 97.19 105 ALA A N 1
ATOM 857 C CA . ALA A 1 105 ? -1.859 17.359 21.236 1.00 97.19 105 ALA A CA 1
ATOM 858 C C . ALA A 1 105 ? -0.508 17.106 20.531 1.00 97.19 105 ALA A C 1
ATOM 860 O O . ALA A 1 105 ? 0.034 18.028 19.929 1.00 97.19 105 ALA A O 1
ATOM 861 N N . ASP A 1 106 ? 0.023 15.878 20.575 1.00 95.50 106 ASP A N 1
ATOM 862 C CA . ASP A 1 106 ? 1.242 15.478 19.861 1.00 95.50 106 ASP A CA 1
ATOM 863 C C . ASP A 1 106 ? 1.065 14.102 19.178 1.00 95.50 106 ASP A C 1
ATOM 865 O O . ASP A 1 106 ? 1.578 13.078 19.647 1.00 95.50 106 ASP A O 1
ATOM 869 N N . PRO A 1 107 ? 0.316 14.045 18.059 1.00 92.50 107 PRO A N 1
ATOM 870 C CA . PRO A 1 107 ? 0.045 12.797 17.349 1.00 92.50 107 PRO A CA 1
ATOM 871 C C . PRO A 1 107 ? 1.297 12.070 16.850 1.00 92.50 107 PRO A C 1
ATOM 873 O O . PRO A 1 107 ? 1.260 10.851 16.717 1.00 92.50 107 PRO A O 1
ATOM 876 N N . ASN A 1 108 ? 2.398 12.782 16.594 1.00 89.88 108 ASN A N 1
ATOM 877 C CA . ASN A 1 108 ? 3.630 12.181 16.083 1.00 89.88 108 ASN A CA 1
ATOM 878 C C . ASN A 1 108 ? 4.320 11.344 17.165 1.00 89.88 108 ASN A C 1
ATOM 880 O O . ASN A 1 108 ? 4.671 10.189 16.924 1.00 89.88 108 ASN A O 1
ATOM 884 N N . SER A 1 109 ? 4.446 11.881 18.383 1.00 94.25 109 SER A N 1
ATOM 885 C CA . SER A 1 109 ? 5.013 11.130 19.513 1.00 94.25 109 SER A CA 1
ATOM 886 C C . SER A 1 109 ? 4.058 10.062 20.057 1.00 94.25 109 SER A C 1
ATOM 888 O O . SER A 1 109 ? 4.498 9.075 20.649 1.00 94.25 109 SER A O 1
ATOM 890 N N . TYR A 1 110 ? 2.746 10.238 19.865 1.00 96.06 110 TYR A N 1
ATOM 891 C CA . TYR A 1 110 ? 1.707 9.342 20.382 1.00 96.06 110 TYR A CA 1
ATOM 892 C C . TYR A 1 110 ? 0.841 8.726 19.280 1.00 96.06 110 TYR A C 1
ATOM 894 O O . TYR A 1 110 ? -0.370 8.557 19.459 1.00 96.06 110 TYR A O 1
ATOM 902 N N . TRP A 1 111 ? 1.468 8.324 18.171 1.00 93.31 111 TRP A N 1
ATOM 903 C CA . TRP A 1 111 ? 0.785 7.794 16.986 1.00 93.31 111 TRP A CA 1
ATOM 904 C C . TRP A 1 111 ? -0.248 6.712 17.313 1.00 93.31 111 TRP A C 1
ATOM 906 O O . TRP A 1 111 ? -1.394 6.785 16.878 1.00 93.31 111 TRP A O 1
ATOM 916 N N . LEU A 1 112 ? 0.117 5.739 18.152 1.00 95.12 112 LEU A N 1
ATOM 917 C CA . LEU A 1 112 ? -0.786 4.646 18.508 1.00 95.12 112 LEU A CA 1
ATOM 918 C C . LEU A 1 112 ? -2.021 5.129 19.287 1.00 95.12 112 LEU A C 1
ATOM 920 O O . LEU A 1 112 ? -3.119 4.626 19.064 1.00 95.12 112 LEU A O 1
ATOM 924 N N . THR A 1 113 ? -1.868 6.121 20.177 1.00 97.81 113 THR A N 1
ATOM 925 C CA . THR A 1 113 ? -3.014 6.756 20.853 1.00 97.81 113 THR A CA 1
ATOM 926 C C . THR A 1 113 ? -3.892 7.485 19.840 1.00 97.81 113 THR A C 1
ATOM 928 O O . THR A 1 113 ? -5.109 7.319 19.867 1.00 97.81 113 THR A O 1
ATOM 931 N N . TYR A 1 114 ? -3.284 8.270 18.947 1.00 96.62 114 TYR A N 1
ATOM 932 C CA . TYR A 1 114 ? -4.000 9.023 17.922 1.00 96.62 114 TYR A CA 1
ATOM 933 C C . TYR A 1 114 ? -4.801 8.101 16.996 1.00 96.62 114 TYR A C 1
ATOM 935 O O . TYR A 1 114 ? -6.001 8.304 16.835 1.00 96.62 114 TYR A O 1
ATOM 943 N N . MET A 1 115 ? -4.177 7.054 16.453 1.00 96.00 115 MET A N 1
ATOM 944 C CA . MET A 1 115 ? -4.813 6.106 15.536 1.00 96.00 115 MET A CA 1
ATOM 945 C C . MET A 1 115 ? -5.979 5.363 16.204 1.00 96.00 115 MET A C 1
ATOM 947 O O . MET A 1 115 ? -7.079 5.330 15.659 1.00 96.00 115 MET A O 1
ATOM 951 N N . ILE A 1 116 ? -5.801 4.856 17.431 1.00 98.00 116 ILE A N 1
ATOM 952 C CA . ILE A 1 116 ? -6.897 4.212 18.179 1.00 98.00 116 ILE A CA 1
ATOM 953 C C . ILE A 1 116 ? -8.014 5.220 18.501 1.00 98.00 116 ILE A C 1
ATOM 955 O O . ILE A 1 116 ? -9.188 4.855 18.540 1.00 98.00 116 ILE A O 1
ATOM 959 N N . ASN A 1 117 ? -7.688 6.498 18.705 1.00 97.94 117 ASN A N 1
ATOM 960 C CA . ASN A 1 117 ? -8.705 7.532 18.876 1.00 97.94 117 ASN A CA 1
ATOM 961 C C . ASN A 1 117 ? -9.529 7.766 17.601 1.00 97.94 117 ASN A C 1
ATOM 963 O O . ASN A 1 117 ? -10.715 8.045 17.722 1.00 97.94 117 ASN A O 1
ATOM 967 N N . GLN A 1 118 ? -8.959 7.600 16.404 1.00 97.19 118 GLN A N 1
ATOM 968 C CA . GLN A 1 118 ? -9.742 7.654 15.161 1.00 97.19 118 GLN A CA 1
ATOM 969 C C . GLN A 1 118 ? -10.762 6.511 15.106 1.00 97.19 118 GLN A C 1
ATOM 971 O O . GLN A 1 118 ? -11.931 6.758 14.838 1.00 97.19 118 GLN A O 1
ATOM 976 N N . TYR A 1 119 ? -10.375 5.296 15.520 1.00 98.12 119 TYR A N 1
ATOM 977 C CA . TYR A 1 119 ? -11.336 4.198 15.694 1.00 98.12 119 TYR A CA 1
ATOM 978 C C . TYR A 1 119 ? -12.487 4.558 16.644 1.00 98.12 119 TYR A C 1
ATOM 980 O O . TYR A 1 119 ? -13.631 4.209 16.375 1.00 98.12 119 TYR A O 1
ATOM 988 N N . LYS A 1 120 ? -12.196 5.261 17.747 1.00 98.12 120 LYS A N 1
ATOM 989 C CA . LYS A 1 120 ? -13.220 5.692 18.711 1.00 98.12 120 LYS A CA 1
ATOM 990 C C . LYS A 1 120 ? -14.156 6.748 18.126 1.00 98.12 120 LYS A C 1
ATOM 992 O O . LYS A 1 120 ? -15.354 6.687 18.381 1.00 98.12 120 LYS A O 1
ATOM 997 N N . VAL A 1 121 ? -13.600 7.736 17.425 1.00 97.19 121 VAL A N 1
ATOM 998 C CA . VAL A 1 121 ? -14.354 8.857 16.839 1.00 97.19 121 VAL A CA 1
ATOM 999 C C . VAL A 1 121 ? -15.278 8.368 15.728 1.00 97.19 121 VAL A C 1
ATOM 1001 O O . VAL A 1 121 ? -16.420 8.805 15.667 1.00 97.19 121 VAL A O 1
ATOM 1004 N N . ASP A 1 122 ? -14.807 7.436 14.901 1.00 97.69 122 ASP A N 1
ATOM 1005 C CA . ASP A 1 122 ? -15.542 6.916 13.746 1.00 97.69 122 ASP A CA 1
ATOM 1006 C C . ASP A 1 122 ? -16.319 5.613 14.046 1.00 97.69 122 ASP A C 1
ATOM 1008 O O . ASP A 1 122 ? -16.800 4.961 13.123 1.00 97.69 122 ASP A O 1
ATOM 1012 N N . GLU A 1 123 ? -16.419 5.174 15.309 1.00 98.38 123 GLU A N 1
ATOM 1013 C CA . GLU A 1 123 ? -16.874 3.813 15.655 1.00 98.38 123 GLU A CA 1
ATOM 1014 C C . GLU A 1 123 ? -18.262 3.470 15.094 1.00 98.38 123 GLU A C 1
ATOM 1016 O O . GLU A 1 123 ? -18.459 2.381 14.553 1.00 98.38 123 GLU A O 1
ATOM 1021 N N . ASP A 1 124 ? -19.223 4.386 15.215 1.00 98.31 124 ASP A N 1
ATOM 1022 C CA . ASP A 1 124 ? -20.597 4.138 14.774 1.00 98.31 124 ASP A CA 1
ATOM 1023 C C . ASP A 1 124 ? -20.720 4.179 13.246 1.00 98.31 124 ASP A C 1
ATOM 1025 O O . ASP A 1 124 ? -21.319 3.274 12.660 1.00 98.31 124 ASP A O 1
ATOM 1029 N N . ASP A 1 125 ? -20.038 5.114 12.583 1.00 98.25 125 ASP A N 1
ATOM 1030 C CA . ASP A 1 125 ? -19.975 5.159 11.120 1.00 98.25 125 ASP A CA 1
ATOM 1031 C C . ASP A 1 125 ? -19.286 3.913 10.539 1.00 98.25 125 ASP A C 1
ATOM 1033 O O . ASP A 1 125 ? -19.672 3.412 9.481 1.00 98.25 125 ASP A O 1
ATOM 1037 N N . MET A 1 126 ? -18.277 3.370 11.229 1.00 98.44 1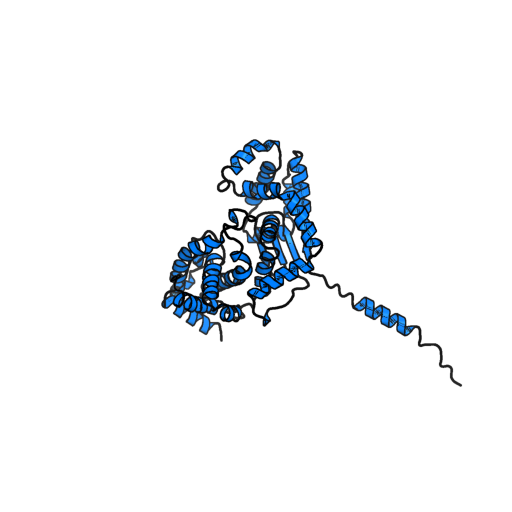26 MET A N 1
ATOM 1038 C CA . MET A 1 126 ? -17.622 2.126 10.825 1.00 98.44 126 MET A CA 1
ATOM 1039 C C . MET A 1 126 ? -18.546 0.909 10.982 1.00 98.44 126 MET A C 1
ATOM 1041 O O . MET A 1 126 ? -18.523 0.021 10.129 1.00 98.44 126 MET A O 1
ATOM 1045 N N . LYS A 1 127 ? -19.403 0.861 12.015 1.00 98.50 127 LYS A N 1
ATOM 1046 C CA . LYS A 1 127 ? -20.449 -0.177 12.131 1.00 98.50 127 LYS A CA 1
ATOM 1047 C C . LYS A 1 127 ? -21.445 -0.091 10.977 1.00 98.50 127 LYS A C 1
ATOM 1049 O O . LYS A 1 127 ? -21.859 -1.118 10.442 1.00 98.50 127 LYS A O 1
ATOM 1054 N N . GLU A 1 128 ? -21.852 1.117 10.598 1.00 98.25 128 GLU A N 1
ATOM 1055 C CA . GLU A 1 128 ? -22.741 1.327 9.450 1.00 98.25 128 GLU A CA 1
ATOM 1056 C C . GLU A 1 128 ? -22.068 0.962 8.127 1.00 98.25 128 GLU A C 1
ATOM 1058 O O . GLU A 1 128 ? -22.693 0.353 7.257 1.00 98.25 128 GLU A O 1
ATOM 1063 N N . TYR A 1 129 ? -20.783 1.288 7.985 1.00 98.06 129 TYR A N 1
ATOM 1064 C CA . TYR A 1 129 ? -19.974 0.919 6.832 1.00 98.06 129 TYR A CA 1
ATOM 1065 C C . TYR A 1 129 ? -19.940 -0.596 6.617 1.00 98.06 129 TYR A C 1
ATOM 1067 O O . TYR A 1 129 ? -20.246 -1.029 5.506 1.00 98.06 129 TYR A O 1
ATOM 1075 N N . LEU A 1 130 ? -19.656 -1.383 7.663 1.00 98.06 130 LEU A N 1
ATOM 1076 C CA . LEU A 1 130 ? -19.643 -2.850 7.596 1.00 98.06 130 LEU A CA 1
ATOM 1077 C C . LEU A 1 130 ? -20.992 -3.407 7.122 1.00 98.06 130 LEU A C 1
ATOM 1079 O O . LEU A 1 130 ? -21.063 -4.118 6.122 1.00 98.06 130 LEU A O 1
ATOM 1083 N N . LYS A 1 131 ? -22.096 -2.964 7.738 1.00 97.12 131 LYS A N 1
ATOM 1084 C CA . LYS A 1 131 ? -23.455 -3.352 7.313 1.00 97.12 131 LYS A CA 1
ATOM 1085 C C . LYS A 1 131 ? -23.743 -2.999 5.852 1.00 97.12 131 LYS A C 1
ATOM 1087 O O . LYS A 1 131 ? -24.464 -3.720 5.165 1.00 97.12 131 LYS A O 1
ATOM 1092 N N . ARG A 1 132 ? -23.230 -1.860 5.377 1.00 95.94 132 ARG A N 1
ATOM 1093 C CA . ARG A 1 132 ? -23.454 -1.383 4.008 1.00 95.94 132 ARG A CA 1
ATOM 1094 C C . ARG A 1 132 ? -22.690 -2.203 2.974 1.00 95.94 132 ARG A C 1
ATOM 1096 O O . ARG A 1 132 ? -23.250 -2.463 1.917 1.00 95.94 132 ARG A O 1
ATOM 1103 N N . ILE A 1 133 ? -21.435 -2.565 3.232 1.00 95.19 133 ILE A N 1
ATOM 1104 C CA . ILE A 1 133 ? -20.657 -3.376 2.280 1.00 95.19 133 ILE A CA 1
ATOM 1105 C C . ILE A 1 133 ? -21.143 -4.831 2.247 1.00 95.19 133 ILE A C 1
ATOM 1107 O O . ILE A 1 133 ? -21.113 -5.447 1.184 1.00 95.19 133 ILE A O 1
ATOM 1111 N N . ASP A 1 134 ? -21.681 -5.335 3.359 1.00 93.62 134 ASP A N 1
ATOM 1112 C CA . ASP A 1 134 ? -22.251 -6.684 3.452 1.00 93.62 134 ASP A CA 1
ATOM 1113 C C . ASP A 1 134 ? -23.650 -6.819 2.848 1.00 93.62 134 ASP A C 1
ATOM 1115 O O . ASP A 1 134 ? -24.054 -7.920 2.472 1.00 93.62 134 ASP A O 1
ATOM 1119 N N . SER A 1 135 ? -24.410 -5.726 2.733 1.00 94.62 135 SER A N 1
ATOM 1120 C CA . SER A 1 135 ? -25.752 -5.783 2.138 1.00 94.62 135 SER A CA 1
ATOM 1121 C C . SER A 1 135 ? -25.730 -5.926 0.613 1.00 94.62 135 SER A C 1
ATOM 1123 O O . SER A 1 135 ? -26.674 -6.468 0.038 1.00 94.62 135 SER A O 1
ATOM 1125 N N . ASP A 1 136 ? -24.653 -5.481 -0.042 1.00 92.88 136 ASP A N 1
ATOM 1126 C CA . ASP A 1 136 ? -24.424 -5.641 -1.483 1.00 92.88 136 ASP A CA 1
ATOM 1127 C C . ASP A 1 136 ? -22.921 -5.816 -1.797 1.00 92.88 136 ASP A C 1
ATOM 1129 O O . ASP A 1 136 ? -22.283 -4.944 -2.410 1.00 92.88 136 ASP A O 1
ATOM 1133 N N . PRO A 1 137 ? -22.324 -6.959 -1.403 1.00 93.56 137 PRO A N 1
ATOM 1134 C CA . PRO A 1 137 ? -20.907 -7.224 -1.636 1.00 93.56 137 PRO A CA 1
ATOM 1135 C C . PRO A 1 137 ? -20.600 -7.283 -3.132 1.00 93.56 137 PRO A C 1
ATOM 1137 O O . PRO A 1 137 ? -19.533 -6.863 -3.576 1.00 93.56 137 PRO A O 1
ATOM 1140 N N . LYS A 1 138 ? -21.556 -7.737 -3.951 1.00 93.75 138 LYS A N 1
ATOM 1141 C CA . LYS A 1 138 ? -21.389 -7.819 -5.402 1.00 93.75 138 LYS A CA 1
ATOM 1142 C C . LYS A 1 138 ? -21.090 -6.447 -6.009 1.00 93.75 138 LYS A C 1
ATOM 1144 O O . LYS A 1 138 ? -20.134 -6.326 -6.772 1.00 93.75 138 LYS A O 1
ATOM 1149 N N . SER A 1 139 ? -21.876 -5.422 -5.677 1.00 95.31 139 SER A N 1
ATOM 1150 C CA . SER A 1 139 ? -21.654 -4.058 -6.176 1.00 95.31 139 SER A CA 1
ATOM 1151 C C . SER A 1 139 ? -20.318 -3.483 -5.713 1.00 95.31 139 SER A C 1
ATOM 1153 O O . SER A 1 139 ? -19.634 -2.812 -6.493 1.00 95.31 139 SER A O 1
ATOM 1155 N N . TYR A 1 140 ? -19.899 -3.793 -4.481 1.00 96.50 140 TYR A N 1
ATOM 1156 C CA . TYR A 1 140 ? -18.566 -3.439 -4.000 1.00 96.50 140 TYR A CA 1
ATOM 1157 C C . TYR A 1 140 ? -17.471 -4.057 -4.874 1.00 96.50 140 TYR A C 1
ATOM 1159 O O . TYR A 1 140 ? -16.655 -3.337 -5.451 1.00 96.50 140 TYR A O 1
ATOM 1167 N N . PHE A 1 141 ? -17.480 -5.384 -5.025 1.00 96.56 141 PHE A N 1
ATOM 1168 C CA . PHE A 1 141 ? -16.465 -6.085 -5.803 1.00 96.56 141 PHE A CA 1
ATOM 1169 C C . PHE A 1 141 ? -16.482 -5.659 -7.269 1.00 96.56 141 PHE A C 1
ATOM 1171 O O . PHE A 1 141 ? -15.419 -5.465 -7.850 1.00 96.56 141 PHE A O 1
ATOM 1178 N N . ASP A 1 142 ? -17.651 -5.441 -7.876 1.00 96.94 142 ASP A N 1
ATOM 1179 C CA . ASP A 1 142 ? -17.749 -4.954 -9.254 1.00 96.94 142 ASP A CA 1
ATOM 1180 C C . ASP A 1 142 ? -17.058 -3.596 -9.447 1.00 96.94 142 ASP A C 1
ATOM 1182 O O . ASP A 1 142 ? -16.332 -3.428 -10.433 1.00 96.94 142 ASP A O 1
ATOM 1186 N N . LYS A 1 143 ? -17.186 -2.668 -8.487 1.00 97.69 143 LYS A N 1
ATOM 1187 C CA . LYS A 1 143 ? -16.428 -1.404 -8.490 1.00 97.69 143 LYS A CA 1
ATOM 1188 C C . LYS A 1 143 ? -14.931 -1.646 -8.334 1.00 97.69 143 LYS A C 1
ATOM 1190 O O . LYS A 1 143 ? -14.146 -1.081 -9.093 1.00 97.69 143 LYS A O 1
ATOM 1195 N N . SER A 1 144 ? -14.530 -2.512 -7.409 1.00 98.00 144 SER A N 1
ATOM 1196 C CA . SER A 1 144 ? -13.122 -2.865 -7.203 1.00 98.00 144 SER A CA 1
ATOM 1197 C C . SER A 1 144 ? -12.494 -3.460 -8.471 1.00 98.00 144 SER A C 1
ATOM 1199 O O . SER A 1 144 ? -11.424 -3.030 -8.897 1.00 98.00 144 SER A O 1
ATOM 1201 N N . TYR A 1 145 ? -13.195 -4.356 -9.172 1.00 98.31 145 TYR A N 1
ATOM 1202 C CA . TYR A 1 145 ? -12.752 -4.869 -10.471 1.00 98.31 145 TYR A CA 1
ATOM 1203 C C . TYR A 1 145 ? -12.660 -3.779 -11.535 1.00 98.31 145 TYR A C 1
ATOM 1205 O O . TYR A 1 145 ? -11.688 -3.757 -12.283 1.00 98.31 145 TYR A O 1
ATOM 1213 N N . GLN A 1 146 ? -13.630 -2.862 -11.608 1.00 98.25 146 GLN A N 1
ATOM 1214 C CA . GLN A 1 146 ? -13.570 -1.739 -12.547 1.00 98.25 146 GLN A CA 1
ATOM 1215 C C . GLN A 1 146 ? -12.292 -0.910 -12.343 1.00 98.25 146 GLN A C 1
ATOM 1217 O O . GLN A 1 146 ? -11.631 -0.538 -13.316 1.00 98.25 146 GLN A O 1
ATOM 1222 N N . TYR A 1 147 ? -11.929 -0.649 -11.087 1.00 98.50 147 TYR A N 1
ATOM 1223 C CA . TYR A 1 147 ? -10.694 0.042 -10.734 1.00 98.50 147 TYR A CA 1
ATOM 1224 C C . TYR A 1 147 ? -9.448 -0.762 -11.110 1.00 98.50 147 TYR A C 1
ATOM 1226 O O . TYR A 1 147 ? -8.600 -0.237 -11.837 1.00 98.50 147 TYR A O 1
ATOM 1234 N N . ALA A 1 148 ? -9.367 -2.035 -10.717 1.00 98.31 148 ALA A N 1
ATOM 1235 C CA . ALA A 1 148 ? -8.244 -2.911 -11.056 1.00 98.31 148 ALA A CA 1
ATOM 1236 C C . ALA A 1 148 ? -8.035 -2.995 -12.581 1.00 98.31 148 ALA A C 1
ATOM 1238 O O . ALA A 1 148 ? -6.935 -2.793 -13.095 1.00 98.31 148 ALA A O 1
ATOM 1239 N N . TYR A 1 149 ? -9.117 -3.203 -13.337 1.00 98.50 149 TYR A N 1
ATOM 1240 C CA . TYR A 1 149 ? -9.092 -3.329 -14.797 1.00 98.50 149 TYR A CA 1
ATOM 1241 C C . TYR A 1 149 ? -8.620 -2.058 -15.512 1.00 98.50 149 TYR A C 1
ATOM 1243 O O . TYR A 1 149 ? -8.143 -2.146 -16.644 1.00 98.50 149 TYR A O 1
ATOM 1251 N N . SER A 1 150 ? -8.682 -0.891 -14.860 1.00 97.50 150 SER A N 1
ATOM 1252 C CA . SER A 1 150 ? -8.164 0.369 -15.411 1.00 97.50 150 SER A CA 1
ATOM 1253 C C . SER A 1 150 ? -6.630 0.425 -15.509 1.00 97.50 150 SER A C 1
ATOM 1255 O O . SER A 1 150 ? -6.092 1.280 -16.226 1.00 97.50 150 SER A O 1
ATOM 1257 N N . ALA A 1 151 ? -5.937 -0.483 -14.814 1.00 97.75 151 ALA A N 1
ATOM 1258 C CA . ALA A 1 151 ? -4.481 -0.607 -14.778 1.00 97.75 151 ALA A CA 1
ATOM 1259 C C . ALA A 1 151 ? -3.995 -2.038 -15.093 1.00 97.75 151 ALA A C 1
ATOM 1261 O O . ALA A 1 151 ? -2.838 -2.365 -14.836 1.00 97.75 151 ALA A O 1
ATOM 1262 N N . LEU A 1 152 ? -4.855 -2.882 -15.677 1.00 98.38 152 LEU A N 1
ATOM 1263 C CA . LEU A 1 152 ? -4.533 -4.254 -16.085 1.00 98.38 152 LEU A CA 1
ATOM 1264 C C . LEU A 1 152 ? -4.750 -4.461 -17.591 1.00 98.38 152 LEU A C 1
ATOM 1266 O O . LEU A 1 152 ? -5.674 -3.875 -18.169 1.00 98.38 152 LEU A O 1
ATOM 1270 N N . PRO A 1 153 ? -3.967 -5.341 -18.241 1.00 97.19 153 PRO A N 1
ATOM 1271 C CA . PRO A 1 153 ? -4.240 -5.748 -19.611 1.00 97.19 153 PRO A CA 1
ATOM 1272 C C . PRO A 1 153 ? -5.559 -6.523 -19.680 1.00 97.19 153 PRO A C 1
ATOM 1274 O O . PRO A 1 153 ? -5.916 -7.249 -18.754 1.00 97.19 153 PRO A O 1
ATOM 1277 N N . LYS A 1 154 ? -6.258 -6.433 -20.819 1.00 96.44 154 LYS A N 1
ATOM 1278 C CA . LYS A 1 154 ? -7.534 -7.146 -21.038 1.00 96.44 154 LYS A CA 1
ATOM 1279 C C . LYS A 1 154 ? -7.432 -8.656 -20.799 1.00 96.44 154 LYS A C 1
ATOM 1281 O O . LYS A 1 154 ? -8.392 -9.268 -20.355 1.00 96.44 154 LYS A O 1
ATOM 1286 N N . THR A 1 155 ? -6.272 -9.253 -21.067 1.00 95.75 155 THR A N 1
ATOM 1287 C CA . THR A 1 155 ? -6.002 -10.682 -20.837 1.00 95.75 155 THR A CA 1
ATOM 1288 C C . THR A 1 155 ? -6.029 -11.077 -19.358 1.00 95.75 155 THR A C 1
ATOM 1290 O O . THR A 1 155 ? -6.260 -12.240 -19.051 1.00 95.75 155 THR A O 1
ATOM 1293 N N . ALA A 1 156 ? -5.835 -10.124 -18.443 1.00 96.88 156 ALA A N 1
ATOM 1294 C CA . ALA A 1 156 ? -5.903 -10.330 -16.998 1.00 96.88 156 ALA A CA 1
ATOM 1295 C C . ALA A 1 156 ? -7.291 -10.016 -16.407 1.00 96.88 156 ALA A C 1
ATOM 1297 O O . ALA A 1 156 ? -7.494 -10.141 -15.198 1.00 96.88 156 ALA A O 1
ATOM 1298 N N . HIS A 1 157 ? -8.266 -9.604 -17.227 1.00 97.44 157 HIS A N 1
ATOM 1299 C CA . HIS A 1 157 ? -9.615 -9.282 -16.757 1.00 97.44 157 HIS A CA 1
ATOM 1300 C C . HIS A 1 157 ? -10.389 -10.569 -16.454 1.00 97.44 157 HIS A C 1
ATOM 1302 O O . HIS A 1 157 ? -11.067 -11.132 -17.309 1.00 97.44 157 HIS A O 1
ATOM 1308 N N . LYS A 1 158 ? -10.273 -11.042 -15.212 1.00 95.00 158 LYS A N 1
ATOM 1309 C CA . LYS A 1 158 ? -11.006 -12.195 -14.675 1.00 95.00 158 LYS A CA 1
ATOM 1310 C C . LYS A 1 158 ? -11.569 -11.887 -13.290 1.00 95.00 158 LYS A C 1
ATOM 1312 O O . LYS A 1 158 ? -11.088 -10.982 -12.604 1.00 95.00 158 LYS A O 1
ATOM 1317 N N . LYS A 1 159 ? -12.603 -12.626 -12.890 1.00 94.00 159 LYS A N 1
ATOM 1318 C CA . LYS A 1 159 ? -13.167 -12.585 -11.534 1.00 94.00 159 LYS A CA 1
ATOM 1319 C C . LYS A 1 159 ? -12.512 -13.669 -10.672 1.00 94.00 159 LYS A C 1
ATOM 1321 O O . LYS A 1 159 ? -12.091 -14.702 -11.188 1.00 94.00 159 LYS A O 1
ATOM 1326 N N . LEU A 1 160 ? -12.449 -13.427 -9.368 1.00 92.56 160 LEU A N 1
ATOM 1327 C CA . LEU A 1 160 ? -11.957 -14.350 -8.345 1.00 92.56 160 LEU A CA 1
ATOM 1328 C C . LEU A 1 160 ? -13.161 -14.738 -7.474 1.00 92.56 160 LEU A C 1
ATOM 1330 O O . LEU A 1 160 ? -13.379 -14.112 -6.441 1.00 92.56 160 LEU A O 1
ATOM 1334 N N . PRO A 1 161 ? -13.996 -15.702 -7.904 1.00 88.81 161 PRO A N 1
ATOM 1335 C CA . PRO A 1 161 ? -15.306 -15.941 -7.292 1.00 88.81 161 PRO A CA 1
ATOM 1336 C C . PRO A 1 161 ? -15.222 -16.321 -5.810 1.00 88.81 161 PRO A C 1
ATOM 1338 O O . PRO A 1 161 ? -16.074 -15.906 -5.040 1.00 88.81 161 PRO A O 1
ATOM 1341 N N . ASN A 1 162 ? -14.157 -17.017 -5.406 1.00 88.50 162 ASN A N 1
ATOM 1342 C CA . ASN A 1 162 ? -13.954 -17.482 -4.032 1.00 88.50 162 ASN A CA 1
ATOM 1343 C C . ASN A 1 162 ? -13.128 -16.511 -3.168 1.00 88.50 162 ASN A C 1
ATOM 1345 O O . ASN A 1 162 ? -12.656 -16.903 -2.101 1.00 88.50 162 ASN A O 1
ATOM 1349 N N . LEU A 1 163 ? -12.886 -15.281 -3.639 1.00 90.50 163 LEU A N 1
ATOM 1350 C CA . LEU A 1 163 ? -12.097 -14.303 -2.894 1.00 90.50 163 LEU A CA 1
ATOM 1351 C C . LEU A 1 163 ? -12.790 -13.943 -1.580 1.00 90.50 163 LEU A C 1
ATOM 1353 O O . LEU A 1 163 ? -13.949 -13.523 -1.574 1.00 90.50 163 LEU A O 1
ATOM 1357 N N . LYS A 1 164 ? -12.034 -14.042 -0.488 1.00 90.69 164 LYS A N 1
ATOM 1358 C CA . LYS A 1 164 ? -12.431 -13.539 0.823 1.00 90.69 164 LYS A CA 1
ATOM 1359 C C . LYS A 1 164 ? -11.654 -12.272 1.144 1.00 90.69 164 LYS A C 1
ATOM 1361 O O . LYS A 1 164 ? -10.453 -12.189 0.884 1.00 90.69 164 LYS A O 1
ATOM 1366 N N . VAL A 1 165 ? -12.349 -11.312 1.740 1.00 94.38 165 VAL A N 1
ATOM 1367 C CA . VAL A 1 165 ? -11.746 -10.097 2.284 1.00 94.38 165 VAL A CA 1
ATOM 1368 C C . VAL A 1 165 ? -11.944 -10.096 3.794 1.00 94.38 165 VAL A C 1
ATOM 1370 O O . VAL A 1 165 ? -13.065 -9.941 4.269 1.00 94.38 165 VAL A O 1
ATOM 1373 N N . ALA A 1 166 ? -10.874 -10.284 4.558 1.00 95.62 166 ALA A N 1
ATOM 1374 C CA . ALA A 1 166 ? -10.921 -10.136 6.006 1.00 95.62 166 ALA A CA 1
ATOM 1375 C C . ALA A 1 166 ? -10.822 -8.655 6.386 1.00 95.62 166 ALA A C 1
ATOM 1377 O O . ALA A 1 166 ? -9.955 -7.942 5.883 1.00 95.62 166 ALA A O 1
ATOM 1378 N N . ILE A 1 167 ? -11.681 -8.197 7.296 1.00 97.25 167 ILE A N 1
ATOM 1379 C CA . ILE A 1 167 ? -11.608 -6.851 7.869 1.00 97.25 167 ILE A CA 1
ATOM 1380 C C . ILE A 1 167 ? -11.269 -6.976 9.353 1.00 97.25 167 ILE A C 1
ATOM 1382 O O . ILE A 1 167 ? -12.026 -7.546 10.140 1.00 97.25 167 ILE A O 1
ATOM 1386 N N . ILE A 1 168 ? -10.117 -6.430 9.741 1.00 96.94 168 ILE A N 1
ATOM 1387 C CA . ILE A 1 168 ? -9.605 -6.474 11.112 1.00 96.94 168 ILE A CA 1
ATOM 1388 C C . ILE A 1 168 ? -9.637 -5.075 11.752 1.00 96.94 168 ILE A C 1
ATOM 1390 O O . ILE A 1 168 ? -9.312 -4.085 11.103 1.00 96.94 168 ILE A O 1
ATOM 1394 N N . PRO A 1 169 ? -9.995 -4.923 13.035 1.00 96.31 169 PRO A N 1
ATOM 1395 C CA . PRO A 1 169 ? -10.169 -3.607 13.659 1.00 96.31 169 PRO A CA 1
ATOM 1396 C C . PRO A 1 169 ? -8.902 -3.135 14.395 1.00 96.31 169 PRO A C 1
ATOM 1398 O O . PRO A 1 169 ? -8.961 -2.599 15.504 1.00 96.31 169 PRO A O 1
ATOM 1401 N N . ILE A 1 170 ? -7.734 -3.382 13.803 1.00 92.44 170 ILE A N 1
ATOM 1402 C CA . ILE A 1 170 ? -6.443 -2.957 14.347 1.00 92.44 170 ILE A CA 1
ATOM 1403 C C . ILE A 1 170 ? -5.618 -2.286 13.261 1.00 92.44 170 ILE A C 1
ATOM 1405 O O . ILE A 1 170 ? -5.624 -2.751 12.132 1.00 92.44 170 ILE A O 1
ATOM 1409 N N . HIS A 1 171 ? -4.872 -1.236 13.607 1.00 89.12 171 HIS A N 1
ATOM 1410 C CA . HIS A 1 171 ? -3.979 -0.532 12.674 1.00 89.12 171 HIS A CA 1
ATOM 1411 C C . HIS A 1 171 ? -4.708 0.198 11.519 1.00 89.12 171 HIS A C 1
ATOM 1413 O O . HIS A 1 171 ? -5.934 0.334 11.518 1.00 89.12 171 HIS A O 1
ATOM 1419 N N . ASN A 1 172 ? -3.960 0.743 10.558 1.00 87.44 172 ASN A N 1
ATOM 1420 C CA . ASN A 1 172 ? -4.473 1.557 9.449 1.00 87.44 172 ASN A CA 1
ATOM 1421 C C . ASN A 1 172 ? -3.751 1.229 8.130 1.00 87.44 172 ASN A C 1
ATOM 1423 O O . ASN A 1 172 ? -2.965 2.046 7.659 1.00 87.44 172 ASN A O 1
ATOM 1427 N N . ASP A 1 173 ? -3.985 0.040 7.573 1.00 86.44 173 ASP A N 1
ATOM 1428 C CA . ASP A 1 173 ? -3.355 -0.398 6.321 1.00 86.44 173 ASP A CA 1
ATOM 1429 C C . ASP A 1 173 ? -4.192 -1.455 5.575 1.00 86.44 173 ASP A C 1
ATOM 1431 O O . ASP A 1 173 ? -5.280 -1.833 6.019 1.00 86.44 173 ASP A O 1
ATOM 1435 N N . ALA A 1 174 ? -3.677 -1.934 4.446 1.00 83.50 174 ALA A N 1
ATOM 1436 C CA . ALA A 1 174 ? -4.182 -3.091 3.718 1.00 83.50 174 ALA A CA 1
ATOM 1437 C C . ALA A 1 174 ? -3.037 -4.043 3.339 1.00 83.50 174 ALA A C 1
ATOM 1439 O O . ALA A 1 174 ? -1.875 -3.652 3.307 1.00 83.50 174 ALA A O 1
ATOM 1440 N N . HIS A 1 175 ? -3.372 -5.306 3.091 1.00 84.50 175 HIS A N 1
ATOM 1441 C CA . HIS A 1 175 ? -2.433 -6.324 2.638 1.00 84.50 175 HIS A CA 1
ATOM 1442 C C . HIS A 1 175 ? -3.151 -7.336 1.739 1.00 84.50 175 HIS A C 1
ATOM 1444 O O . HIS A 1 175 ? -4.255 -7.781 2.062 1.00 84.50 175 HIS A O 1
ATOM 1450 N N . ALA A 1 176 ? -2.508 -7.763 0.655 1.00 81.25 176 ALA A N 1
ATOM 1451 C CA . ALA A 1 176 ? -2.983 -8.850 -0.192 1.00 81.25 176 ALA A CA 1
ATOM 1452 C C . ALA A 1 176 ? -1.992 -10.019 -0.202 1.00 81.25 176 ALA A C 1
ATOM 1454 O O . ALA A 1 176 ? -0.802 -9.843 -0.458 1.00 81.25 176 ALA A O 1
ATOM 1455 N N . GLN A 1 177 ? -2.521 -11.225 -0.003 1.00 79.38 177 GLN A N 1
ATOM 1456 C CA . GLN A 1 177 ? -1.811 -12.493 -0.167 1.00 79.38 177 GLN A CA 1
ATOM 1457 C C . GLN A 1 177 ? -2.672 -13.481 -0.962 1.00 79.38 177 GLN A C 1
ATOM 1459 O O . GLN A 1 177 ? -3.838 -13.211 -1.252 1.00 79.38 177 GLN A O 1
ATOM 1464 N N . ASP A 1 178 ? -2.123 -14.636 -1.336 1.00 73.75 178 ASP A N 1
ATOM 1465 C CA . ASP A 1 178 ? -2.829 -15.603 -2.182 1.00 73.75 178 ASP A CA 1
ATOM 1466 C C . ASP A 1 178 ? -4.207 -15.991 -1.613 1.00 73.75 178 ASP A C 1
ATOM 1468 O O . ASP A 1 178 ? -4.334 -16.606 -0.556 1.00 73.75 178 ASP A O 1
ATOM 1472 N N . GLY A 1 179 ? -5.265 -15.619 -2.342 1.00 75.25 179 GLY A N 1
ATOM 1473 C CA . GLY A 1 179 ? -6.655 -15.939 -2.002 1.00 75.25 179 GLY A CA 1
ATOM 1474 C C . GLY A 1 179 ? -7.271 -15.138 -0.847 1.00 75.25 179 GLY A C 1
ATOM 1475 O O . GLY A 1 179 ? -8.457 -15.334 -0.569 1.00 75.25 179 GLY A O 1
ATOM 1476 N N . LEU A 1 180 ? -6.525 -14.226 -0.213 1.00 84.50 180 LEU A N 1
ATOM 1477 C CA . LEU A 1 180 ? -6.995 -13.414 0.911 1.00 84.50 180 LEU A CA 1
ATOM 1478 C C . LEU A 1 180 ? -6.528 -11.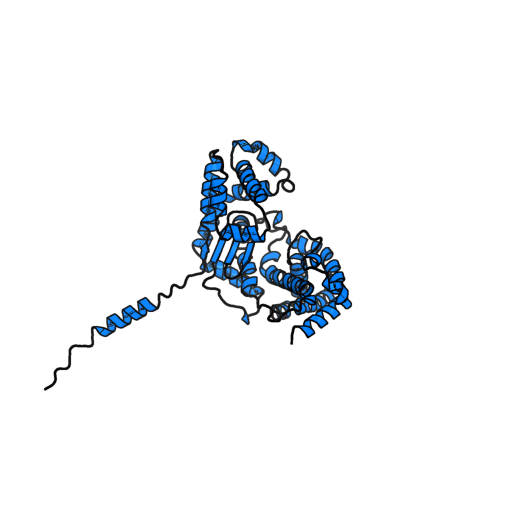962 0.784 1.00 84.50 180 LEU A C 1
ATOM 1480 O O . LEU A 1 180 ? -5.338 -11.681 0.673 1.00 84.50 180 LEU A O 1
ATOM 1484 N N . ILE A 1 181 ? -7.474 -11.034 0.878 1.00 91.62 181 ILE A N 1
ATOM 1485 C CA . ILE A 1 181 ? -7.168 -9.625 1.139 1.00 91.62 181 ILE A CA 1
ATOM 1486 C C . ILE A 1 181 ? -7.486 -9.346 2.603 1.00 91.62 181 ILE A C 1
ATOM 1488 O O . ILE A 1 181 ? -8.536 -9.761 3.095 1.00 91.62 181 ILE A O 1
ATOM 1492 N N . ILE A 1 182 ? -6.600 -8.638 3.290 1.00 94.00 182 ILE A N 1
ATOM 1493 C CA . ILE A 1 182 ? -6.794 -8.176 4.658 1.00 94.00 182 ILE A CA 1
ATOM 1494 C C . ILE A 1 182 ? -6.843 -6.651 4.641 1.00 94.00 182 ILE A C 1
ATOM 1496 O O . ILE A 1 182 ? -5.889 -5.988 4.243 1.00 94.00 182 ILE A O 1
ATOM 1500 N N . TYR A 1 183 ? -7.948 -6.087 5.115 1.00 95.06 183 TYR A N 1
ATOM 1501 C CA . TYR A 1 183 ? -8.054 -4.666 5.413 1.00 95.06 183 TYR A CA 1
ATOM 1502 C C . TYR A 1 183 ? -8.038 -4.432 6.902 1.00 95.06 183 TYR A C 1
ATOM 1504 O O . TYR A 1 183 ? -8.710 -5.139 7.654 1.00 95.06 183 TYR A O 1
ATOM 1512 N N . THR A 1 184 ? -7.402 -3.347 7.328 1.00 95.94 184 THR A N 1
ATOM 1513 C CA . THR A 1 184 ? -7.798 -2.757 8.596 1.00 95.94 184 THR A CA 1
ATOM 1514 C C . THR A 1 184 ? -9.065 -1.924 8.409 1.00 95.94 184 THR A C 1
ATOM 1516 O O . THR A 1 184 ? -9.239 -1.232 7.402 1.00 95.94 184 THR A O 1
ATOM 1519 N N . LEU A 1 185 ? -9.973 -1.981 9.381 1.00 97.81 185 LEU A N 1
ATOM 1520 C CA . LEU A 1 185 ? -11.292 -1.358 9.289 1.00 97.81 185 LEU A CA 1
ATOM 1521 C C . LEU A 1 185 ? -11.200 0.155 9.060 1.00 97.81 185 LEU A C 1
ATOM 1523 O O . LEU A 1 185 ? -11.890 0.679 8.190 1.00 97.81 185 LEU A O 1
ATOM 1527 N N . LEU A 1 186 ? -10.324 0.850 9.794 1.00 96.62 186 LEU A N 1
ATOM 1528 C CA . LEU A 1 186 ? -10.137 2.293 9.623 1.00 96.62 186 LEU A CA 1
ATOM 1529 C C . LEU A 1 186 ? -9.610 2.639 8.222 1.00 96.62 186 LEU A C 1
ATOM 1531 O O . LEU A 1 186 ? -10.062 3.620 7.626 1.00 96.62 186 LEU A O 1
ATOM 1535 N N . CYS A 1 187 ? -8.704 1.821 7.676 1.00 95.12 187 CYS A N 1
ATOM 1536 C CA . CYS A 1 187 ? -8.162 2.025 6.337 1.00 95.12 187 CYS A CA 1
ATOM 1537 C C . CYS A 1 187 ? -9.249 1.849 5.274 1.00 95.12 187 CYS A C 1
ATOM 1539 O O . CYS A 1 187 ? -9.449 2.752 4.459 1.00 95.12 187 CYS A O 1
ATOM 1541 N N . ALA A 1 188 ? -9.991 0.738 5.323 1.00 96.56 188 ALA A N 1
ATOM 1542 C CA . ALA A 1 188 ? -11.080 0.455 4.391 1.00 96.56 188 ALA A CA 1
ATOM 1543 C C . ALA A 1 188 ? -12.171 1.530 4.450 1.00 96.56 188 ALA A C 1
ATOM 1545 O O . ALA A 1 188 ? -12.529 2.113 3.427 1.00 96.56 188 ALA A O 1
ATOM 1546 N N . TYR A 1 189 ? -12.623 1.876 5.658 1.00 97.62 189 TYR A N 1
ATOM 1547 C CA . TYR A 1 189 ? -13.644 2.895 5.879 1.00 97.62 189 TYR A CA 1
ATOM 1548 C C . TYR A 1 189 ? -13.247 4.259 5.295 1.00 97.62 189 TYR A C 1
ATOM 1550 O O . TYR A 1 189 ? -13.989 4.816 4.483 1.00 97.62 189 TYR A O 1
ATOM 1558 N N . LYS A 1 190 ? -12.070 4.797 5.653 1.00 96.19 190 LYS A N 1
ATOM 1559 C CA . LYS A 1 190 ? -11.632 6.124 5.177 1.00 96.19 190 LYS A CA 1
ATOM 1560 C C . LYS A 1 190 ? -11.393 6.137 3.668 1.00 96.19 190 LYS A C 1
ATOM 1562 O O . LYS A 1 190 ? -11.806 7.083 2.992 1.00 96.19 190 LYS A O 1
ATOM 1567 N N . ASN A 1 191 ? -10.783 5.083 3.124 1.00 95.62 191 ASN A N 1
ATOM 1568 C CA . ASN A 1 191 ? -10.564 4.981 1.684 1.00 95.62 191 ASN A CA 1
ATOM 1569 C C . ASN A 1 191 ? -11.873 4.876 0.907 1.00 95.62 191 ASN A C 1
ATOM 1571 O O . ASN A 1 191 ? -12.011 5.542 -0.114 1.00 95.62 191 ASN A O 1
ATOM 1575 N N . ASP A 1 192 ? -12.865 4.135 1.396 1.00 96.81 192 ASP A N 1
ATOM 1576 C CA . ASP A 1 192 ? -14.150 4.014 0.710 1.00 96.81 192 ASP A CA 1
ATOM 1577 C C . ASP A 1 192 ? -15.040 5.250 0.859 1.00 96.81 192 ASP A C 1
ATOM 1579 O O . ASP A 1 192 ? -15.806 5.570 -0.054 1.00 96.81 192 ASP A O 1
ATOM 1583 N N . GLN A 1 193 ? -14.917 5.990 1.966 1.00 95.69 193 GLN A N 1
ATOM 1584 C CA . GLN A 1 193 ? -15.518 7.321 2.077 1.00 95.69 193 GLN A CA 1
ATOM 1585 C C . GLN A 1 193 ? -14.938 8.295 1.052 1.00 95.69 193 GLN A C 1
ATOM 1587 O O . GLN A 1 193 ? -15.665 9.142 0.532 1.00 95.69 193 GLN A O 1
ATOM 1592 N N . ASN A 1 194 ? -13.640 8.190 0.773 1.00 95.50 194 ASN A N 1
ATOM 1593 C CA . ASN A 1 194 ? -12.983 9.005 -0.238 1.00 95.50 194 ASN A CA 1
ATOM 1594 C C . ASN A 1 194 ? -13.344 8.543 -1.660 1.00 95.50 194 ASN A C 1
ATOM 1596 O O . ASN A 1 194 ? -13.759 9.338 -2.507 1.00 95.50 194 ASN A O 1
ATOM 1600 N N . ARG A 1 195 ? -13.204 7.242 -1.926 1.00 96.69 195 ARG A N 1
ATOM 1601 C CA . ARG A 1 195 ? -13.450 6.622 -3.225 1.00 96.69 195 ARG A CA 1
ATOM 1602 C C . ARG A 1 195 ? -13.782 5.131 -3.085 1.00 96.69 195 ARG A C 1
ATOM 1604 O O . ARG A 1 195 ? -12.913 4.276 -3.224 1.00 96.69 195 ARG A O 1
ATOM 1611 N N . LEU A 1 196 ? -15.068 4.833 -2.890 1.00 96.88 196 LEU A N 1
ATOM 1612 C CA . LEU A 1 196 ? -15.596 3.471 -2.743 1.00 96.88 196 LEU A CA 1
ATOM 1613 C C . LEU A 1 196 ? -15.042 2.484 -3.786 1.00 96.88 196 LEU A C 1
ATOM 1615 O O . LEU A 1 196 ? -15.255 2.673 -4.987 1.00 96.88 196 LEU A O 1
ATOM 1619 N N . GLY A 1 197 ? -14.396 1.421 -3.303 1.00 96.88 197 GLY A N 1
ATOM 1620 C CA . GLY A 1 197 ? -13.840 0.315 -4.083 1.00 96.88 197 GLY A CA 1
ATOM 1621 C C . GLY A 1 197 ? -12.452 0.577 -4.675 1.00 96.88 197 GLY A C 1
ATOM 1622 O O . GLY A 1 197 ? -11.890 -0.322 -5.294 1.00 96.88 197 GLY A O 1
ATOM 1623 N N . ALA A 1 198 ? -11.868 1.771 -4.516 1.00 97.44 198 ALA A N 1
ATOM 1624 C CA . ALA A 1 198 ? -10.553 2.070 -5.094 1.00 97.44 198 ALA A CA 1
ATOM 1625 C C . ALA A 1 198 ? -9.429 1.266 -4.422 1.00 97.44 198 ALA A C 1
ATOM 1627 O O . ALA A 1 198 ? -8.637 0.646 -5.128 1.00 97.44 198 ALA A O 1
ATOM 1628 N N . LEU A 1 199 ? -9.416 1.201 -3.084 1.00 96.06 199 LEU A N 1
ATOM 1629 C CA . LEU A 1 199 ? -8.484 0.352 -2.329 1.00 96.06 199 LEU A CA 1
ATOM 1630 C C . LEU A 1 199 ? -8.676 -1.128 -2.690 1.00 96.06 199 LEU A C 1
ATOM 1632 O O . LEU A 1 199 ? -7.715 -1.845 -2.938 1.00 96.06 199 LEU A O 1
ATOM 1636 N N . GLY A 1 200 ? -9.926 -1.578 -2.827 1.00 96.56 200 GLY A N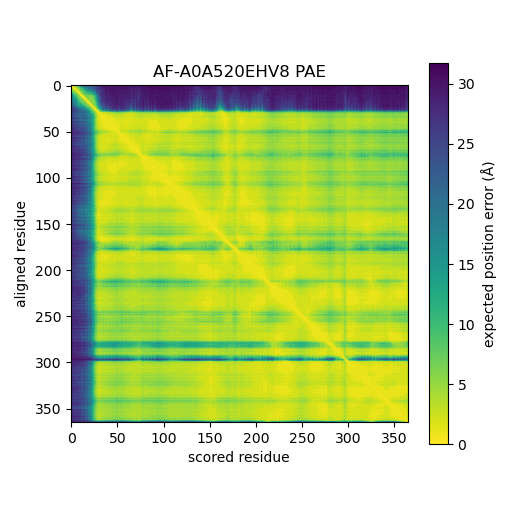 1
ATOM 1637 C CA . GLY A 1 200 ? -10.198 -2.932 -3.303 1.00 96.56 200 GLY A CA 1
ATOM 1638 C C . GLY A 1 200 ? -9.696 -3.205 -4.712 1.00 96.56 200 GLY A C 1
ATOM 1639 O O . GLY A 1 200 ? -9.227 -4.305 -4.991 1.00 96.56 200 GLY A O 1
ATOM 1640 N N . GLY A 1 201 ? -9.740 -2.211 -5.595 1.00 97.62 201 GLY A N 1
ATOM 1641 C CA . GLY A 1 201 ? -9.133 -2.311 -6.914 1.00 97.62 201 GLY A CA 1
ATOM 1642 C C . GLY A 1 201 ? -7.609 -2.399 -6.878 1.00 97.62 201 GLY A C 1
ATOM 1643 O O . GLY A 1 201 ? -7.045 -3.111 -7.705 1.00 97.62 201 GLY A O 1
ATOM 1644 N N . HIS A 1 202 ? -6.960 -1.707 -5.940 1.00 97.44 202 HIS A N 1
ATOM 1645 C CA . HIS A 1 202 ? -5.517 -1.791 -5.712 1.00 97.44 202 HIS A CA 1
ATOM 1646 C C . HIS A 1 202 ? -5.116 -3.212 -5.293 1.00 97.44 202 HIS A C 1
ATOM 1648 O O . HIS A 1 202 ? -4.339 -3.861 -5.983 1.00 97.44 202 HIS A O 1
ATOM 1654 N N . GLU A 1 203 ? -5.746 -3.769 -4.258 1.00 95.50 203 GLU A N 1
ATOM 1655 C CA . GLU A 1 203 ? -5.415 -5.126 -3.798 1.00 95.50 203 GLU A CA 1
ATOM 1656 C C . GLU A 1 203 ? -5.761 -6.215 -4.828 1.00 95.50 203 GLU A C 1
ATOM 1658 O O . GLU A 1 203 ? -5.000 -7.160 -5.050 1.00 95.50 203 GLU A O 1
ATOM 1663 N N . LEU A 1 204 ? -6.893 -6.071 -5.529 1.00 96.31 204 LEU A N 1
ATOM 1664 C CA . LEU A 1 204 ? -7.237 -6.957 -6.643 1.00 96.31 204 LEU A CA 1
ATOM 1665 C C . LEU A 1 204 ? -6.223 -6.868 -7.785 1.00 96.31 204 LEU A C 1
ATOM 1667 O O . LEU A 1 204 ? -6.040 -7.855 -8.499 1.00 96.31 204 LEU A O 1
ATOM 1671 N N . HIS A 1 205 ? -5.581 -5.713 -7.987 1.00 97.25 205 HIS A N 1
ATOM 1672 C CA . HIS A 1 205 ? -4.541 -5.565 -8.999 1.00 97.25 205 HIS A CA 1
ATOM 1673 C C . HIS A 1 205 ? -3.402 -6.543 -8.740 1.00 97.25 205 HIS A C 1
ATOM 1675 O O . HIS A 1 205 ? -3.087 -7.319 -9.639 1.00 97.25 205 HIS A O 1
ATOM 1681 N N . HIS A 1 206 ? -2.884 -6.611 -7.511 1.00 94.69 206 HIS A N 1
ATOM 1682 C CA . HIS A 1 206 ? -1.815 -7.549 -7.152 1.00 94.69 206 HIS A CA 1
ATOM 1683 C C . HIS A 1 206 ? -2.179 -9.008 -7.456 1.00 94.69 206 HIS A C 1
ATOM 1685 O O . HIS A 1 206 ? -1.364 -9.743 -8.016 1.00 94.69 206 HIS A O 1
ATOM 1691 N N . MET A 1 207 ? -3.421 -9.412 -7.168 1.00 93.12 207 MET A N 1
ATOM 1692 C CA . MET A 1 207 ? -3.902 -10.780 -7.412 1.00 93.12 207 MET A CA 1
ATOM 1693 C C . MET A 1 207 ? -4.101 -11.118 -8.895 1.00 93.12 207 MET A C 1
ATOM 1695 O O . MET A 1 207 ? -4.023 -12.279 -9.302 1.00 93.12 207 MET A O 1
ATOM 1699 N N . LEU A 1 208 ? -4.446 -10.122 -9.710 1.00 95.62 208 LEU A N 1
ATOM 1700 C CA . LEU A 1 208 ? -4.792 -10.312 -11.118 1.00 95.62 208 LEU A CA 1
ATOM 1701 C C . LEU A 1 208 ? -3.625 -10.028 -12.062 1.00 95.62 208 LEU A C 1
ATOM 1703 O O . LEU A 1 208 ? -3.640 -10.510 -13.198 1.00 95.62 208 LEU A O 1
ATOM 1707 N N . ARG A 1 209 ? -2.643 -9.235 -11.621 1.00 95.81 209 ARG A N 1
ATOM 1708 C CA . ARG A 1 209 ? -1.484 -8.839 -12.415 1.00 95.81 209 ARG A CA 1
ATOM 1709 C C . ARG A 1 209 ? -0.736 -10.085 -12.907 1.00 95.81 209 ARG A C 1
ATOM 1711 O O . ARG A 1 209 ? -0.419 -10.961 -12.102 1.00 95.81 209 ARG A O 1
ATOM 1718 N N . PRO A 1 210 ? -0.423 -10.173 -14.214 1.00 95.25 210 PRO A N 1
ATOM 1719 C CA . PRO A 1 210 ? 0.480 -11.194 -14.729 1.00 95.25 210 PRO A CA 1
ATOM 1720 C C . PRO A 1 210 ? 1.807 -11.178 -13.967 1.00 95.25 210 PRO A C 1
ATOM 1722 O O . PRO A 1 210 ? 2.425 -10.124 -13.816 1.00 95.25 210 PRO A O 1
ATOM 1725 N N . GLN A 1 211 ? 2.222 -12.339 -13.468 1.00 92.69 211 GLN A N 1
ATOM 1726 C CA . GLN A 1 211 ? 3.459 -12.470 -12.707 1.00 92.69 211 GLN A CA 1
ATOM 1727 C C . GLN A 1 211 ? 4.624 -12.862 -13.624 1.00 92.69 211 GLN A C 1
ATOM 1729 O O . GLN A 1 211 ? 4.404 -13.597 -14.592 1.00 92.69 211 GLN A O 1
ATOM 1734 N N . PRO A 1 212 ? 5.855 -12.403 -13.332 1.00 91.12 212 PRO A N 1
ATOM 1735 C CA . PRO A 1 212 ? 7.043 -12.859 -14.042 1.00 91.12 212 PRO A CA 1
ATOM 1736 C C . PRO A 1 212 ? 7.182 -14.387 -13.979 1.00 91.12 212 PRO A C 1
ATOM 1738 O O . PRO A 1 212 ? 6.903 -14.993 -12.947 1.00 91.12 212 PRO A O 1
ATOM 1741 N N . SER A 1 213 ? 7.630 -15.008 -15.071 1.00 88.25 213 SER A N 1
ATOM 1742 C CA . SER A 1 213 ? 7.724 -16.473 -15.218 1.00 88.25 213 SER A CA 1
ATOM 1743 C C . SER A 1 213 ? 9.149 -16.950 -15.531 1.00 88.25 213 SER A C 1
ATOM 1745 O O . SER A 1 213 ? 9.369 -17.769 -16.420 1.00 88.25 213 SER A O 1
ATOM 1747 N N . PHE A 1 214 ? 10.137 -16.419 -14.809 1.00 92.06 214 PHE A N 1
ATOM 1748 C CA . PHE A 1 214 ? 11.547 -16.774 -14.980 1.00 92.06 214 PHE A CA 1
ATOM 1749 C C . PHE A 1 214 ? 12.239 -17.032 -13.640 1.00 92.06 214 PHE A C 1
ATOM 1751 O O . PHE A 1 214 ? 11.925 -16.402 -12.630 1.00 92.06 214 PHE A O 1
ATOM 1758 N N . ASP A 1 215 ? 13.227 -17.926 -13.661 1.00 93.31 215 ASP A N 1
ATOM 1759 C CA . ASP A 1 215 ? 14.082 -18.205 -12.511 1.00 93.31 215 ASP A CA 1
ATOM 1760 C C . ASP A 1 215 ? 15.185 -17.155 -12.398 1.00 93.31 215 ASP A C 1
ATOM 1762 O O . ASP A 1 215 ? 15.839 -16.808 -13.384 1.00 93.31 215 ASP A O 1
ATOM 1766 N N . ILE A 1 216 ? 15.413 -16.659 -11.182 1.00 94.44 216 ILE A N 1
ATOM 1767 C CA . ILE A 1 216 ? 16.418 -15.633 -10.909 1.00 94.44 216 ILE A CA 1
ATOM 1768 C C . ILE A 1 216 ? 17.667 -16.283 -10.319 1.00 94.44 216 ILE A C 1
ATOM 1770 O O . ILE A 1 216 ? 17.595 -17.056 -9.364 1.00 94.44 216 ILE A O 1
ATOM 1774 N N . GLU A 1 217 ? 18.837 -15.933 -10.854 1.00 94.38 217 GLU A N 1
ATOM 1775 C CA . GLU A 1 217 ? 20.092 -16.399 -10.264 1.00 94.38 217 GLU A CA 1
ATOM 1776 C C . GLU A 1 217 ? 20.352 -15.690 -8.926 1.00 94.38 217 GLU A C 1
ATOM 1778 O O . GLU A 1 217 ? 20.054 -14.497 -8.799 1.00 94.38 217 GLU A O 1
ATOM 1783 N N . PRO A 1 218 ? 20.981 -16.361 -7.942 1.00 92.12 218 PRO A N 1
ATOM 1784 C CA . PRO A 1 218 ? 21.210 -15.785 -6.616 1.00 92.12 218 PRO A CA 1
ATOM 1785 C C . PRO A 1 218 ? 21.908 -14.417 -6.626 1.00 92.12 218 PRO A C 1
ATOM 1787 O O . PRO A 1 218 ? 21.544 -13.537 -5.847 1.00 92.12 218 PRO A O 1
ATOM 1790 N N . ASP A 1 219 ? 22.868 -14.221 -7.535 1.00 92.00 219 ASP A N 1
ATOM 1791 C CA . ASP A 1 219 ? 23.642 -12.979 -7.666 1.00 92.00 219 ASP A CA 1
ATOM 1792 C C . ASP A 1 219 ? 22.808 -11.784 -8.165 1.00 92.00 219 ASP A C 1
ATOM 1794 O O . ASP A 1 219 ? 23.154 -10.632 -7.896 1.00 92.00 219 ASP A O 1
ATOM 1798 N N . ASP A 1 220 ? 21.704 -12.048 -8.866 1.00 94.44 220 ASP A N 1
ATOM 1799 C CA . ASP A 1 220 ? 20.824 -11.028 -9.445 1.00 94.44 220 ASP A CA 1
ATOM 1800 C C . ASP A 1 220 ? 19.506 -10.882 -8.667 1.00 94.44 220 ASP A C 1
ATOM 1802 O O . ASP A 1 220 ? 18.723 -9.963 -8.919 1.00 94.44 220 ASP A O 1
ATOM 1806 N N . ASN A 1 221 ? 19.275 -11.739 -7.668 1.00 94.69 221 ASN A N 1
ATOM 1807 C CA . ASN A 1 221 ? 18.030 -11.780 -6.910 1.00 94.69 221 ASN A CA 1
ATOM 1808 C C . ASN A 1 221 ? 17.681 -10.432 -6.269 1.00 94.69 221 ASN A C 1
ATOM 1810 O O . ASN A 1 221 ? 16.573 -9.938 -6.444 1.00 94.69 221 ASN A O 1
ATOM 1814 N N . SER A 1 222 ? 18.616 -9.786 -5.567 1.00 95.69 222 SER A N 1
ATOM 1815 C CA . SER A 1 222 ? 18.307 -8.536 -4.858 1.00 95.69 222 SER A CA 1
ATOM 1816 C C . SER A 1 222 ? 17.903 -7.392 -5.793 1.00 95.69 222 SER A C 1
ATOM 1818 O O . SER A 1 222 ? 16.966 -6.658 -5.482 1.00 95.69 222 SER A O 1
ATOM 1820 N N . ILE A 1 223 ? 18.598 -7.236 -6.925 1.00 96.50 223 ILE A N 1
ATOM 1821 C CA . ILE A 1 223 ? 18.328 -6.167 -7.895 1.00 96.50 223 ILE A CA 1
ATOM 1822 C C . ILE A 1 223 ? 17.003 -6.410 -8.623 1.00 96.50 223 ILE A C 1
ATOM 1824 O O . ILE A 1 223 ? 16.186 -5.496 -8.732 1.00 96.50 223 ILE A O 1
ATOM 1828 N N . ILE A 1 224 ? 16.744 -7.650 -9.045 1.00 97.00 224 ILE A N 1
ATOM 1829 C CA . ILE A 1 224 ? 15.502 -8.004 -9.738 1.00 97.00 224 ILE A CA 1
ATOM 1830 C C . ILE A 1 224 ? 14.311 -7.925 -8.788 1.00 97.00 224 ILE A C 1
ATOM 1832 O O . ILE A 1 224 ? 13.289 -7.354 -9.153 1.00 97.00 224 ILE A O 1
ATOM 1836 N N . MET A 1 225 ? 14.442 -8.405 -7.549 1.00 96.19 225 MET A N 1
ATOM 1837 C CA . MET A 1 225 ? 13.368 -8.305 -6.559 1.00 96.19 225 MET A CA 1
ATOM 1838 C C . MET A 1 225 ? 13.067 -6.857 -6.165 1.00 96.19 225 MET A C 1
ATOM 1840 O O . MET A 1 225 ? 11.913 -6.538 -5.884 1.00 96.19 225 MET A O 1
ATOM 1844 N N . ALA A 1 226 ? 14.061 -5.961 -6.179 1.00 96.38 226 ALA A N 1
ATOM 1845 C CA . ALA A 1 226 ? 13.817 -4.530 -6.018 1.00 96.38 226 ALA A CA 1
ATOM 1846 C C . ALA A 1 226 ? 13.019 -3.957 -7.203 1.00 96.38 226 ALA A C 1
ATOM 1848 O O . ALA A 1 226 ? 12.032 -3.257 -6.986 1.00 96.38 226 ALA A O 1
ATOM 1849 N N . MET A 1 227 ? 13.379 -4.295 -8.447 1.00 98.00 227 MET A N 1
ATOM 1850 C CA . MET A 1 227 ? 12.623 -3.868 -9.636 1.00 98.00 227 MET A CA 1
ATOM 1851 C C . MET A 1 227 ? 11.198 -4.433 -9.656 1.00 98.00 227 MET A C 1
ATOM 1853 O O . MET A 1 227 ? 10.253 -3.710 -9.961 1.00 98.00 227 MET A O 1
ATOM 1857 N N . TYR A 1 228 ? 11.039 -5.704 -9.282 1.00 97.12 228 TYR A N 1
ATOM 1858 C CA . TYR A 1 228 ? 9.746 -6.366 -9.147 1.00 97.12 228 TYR A CA 1
ATOM 1859 C C . TYR A 1 228 ? 8.853 -5.660 -8.132 1.00 97.12 228 TYR A C 1
ATOM 1861 O O . TYR A 1 228 ? 7.709 -5.361 -8.442 1.00 97.12 228 TYR A O 1
ATOM 1869 N N . ARG A 1 229 ? 9.383 -5.332 -6.952 1.00 95.75 229 ARG A N 1
ATOM 1870 C CA . ARG A 1 229 ? 8.674 -4.571 -5.915 1.00 95.75 229 ARG A CA 1
ATOM 1871 C C . ARG A 1 229 ? 8.205 -3.200 -6.406 1.00 95.75 229 ARG A C 1
ATOM 1873 O O . ARG A 1 229 ? 7.054 -2.829 -6.212 1.00 95.75 229 ARG A O 1
ATOM 1880 N N . VAL A 1 230 ? 9.079 -2.481 -7.110 1.00 97.62 230 VAL A N 1
ATOM 1881 C CA . VAL A 1 230 ? 8.774 -1.167 -7.702 1.00 97.62 230 VAL A CA 1
ATOM 1882 C C . VAL A 1 230 ? 7.653 -1.278 -8.741 1.00 97.62 230 VAL A C 1
ATOM 1884 O O . VAL A 1 230 ? 6.737 -0.459 -8.736 1.00 97.62 230 VAL A O 1
ATOM 1887 N N . LEU A 1 231 ? 7.685 -2.305 -9.598 1.00 98.12 231 LEU A N 1
ATOM 1888 C CA . LEU A 1 231 ? 6.602 -2.614 -10.539 1.00 98.12 231 LEU A CA 1
ATOM 1889 C C . LEU A 1 231 ? 5.306 -3.012 -9.817 1.00 98.12 231 LEU A C 1
ATOM 1891 O O . LEU A 1 231 ? 4.237 -2.520 -10.182 1.00 98.12 231 LEU A O 1
ATOM 1895 N N . ASN A 1 232 ? 5.395 -3.906 -8.830 1.00 96.44 232 ASN A N 1
ATOM 1896 C CA . ASN A 1 232 ? 4.246 -4.455 -8.117 1.00 96.44 232 ASN A CA 1
ATOM 1897 C C . ASN A 1 232 ? 3.400 -3.336 -7.516 1.00 96.44 232 ASN A C 1
ATOM 1899 O O . ASN A 1 232 ? 2.217 -3.252 -7.826 1.00 96.44 232 ASN A O 1
ATOM 1903 N N . GLU A 1 233 ? 4.037 -2.436 -6.768 1.00 95.75 233 GLU A N 1
ATOM 1904 C CA . GLU A 1 233 ? 3.347 -1.299 -6.166 1.00 95.75 233 GLU A CA 1
ATOM 1905 C C . GLU A 1 233 ? 2.992 -0.232 -7.194 1.00 95.75 233 GLU A C 1
ATOM 1907 O O . GLU A 1 233 ? 1.844 0.185 -7.283 1.00 95.75 233 GLU A O 1
ATOM 1912 N N . GLY A 1 234 ? 3.934 0.169 -8.053 1.00 97.19 234 GLY A N 1
ATOM 1913 C CA . GLY A 1 234 ? 3.701 1.266 -8.993 1.00 97.19 234 GLY A CA 1
ATOM 1914 C C . GLY A 1 234 ? 2.558 1.014 -9.974 1.00 97.19 234 GLY A C 1
ATOM 1915 O O . GLY A 1 234 ? 1.846 1.947 -10.345 1.00 97.19 234 GLY A O 1
ATOM 1916 N N . SER A 1 235 ? 2.359 -0.238 -10.393 1.00 97.94 235 SER A N 1
ATOM 1917 C CA . SER A 1 235 ? 1.237 -0.605 -11.263 1.00 97.94 235 SER A CA 1
ATOM 1918 C C . SER A 1 235 ? -0.109 -0.623 -10.529 1.00 97.94 235 SER A C 1
ATOM 1920 O O . SER A 1 235 ? -1.104 -0.179 -11.109 1.00 97.94 235 SER A O 1
ATOM 1922 N N . ALA A 1 236 ? -0.140 -1.051 -9.264 1.00 97.19 236 ALA A N 1
ATOM 1923 C CA . ALA A 1 236 ? -1.332 -1.005 -8.420 1.00 97.19 236 ALA A CA 1
ATOM 1924 C C . ALA A 1 236 ? -1.670 0.434 -7.982 1.00 97.19 236 ALA A C 1
ATOM 1926 O O . ALA A 1 236 ? -2.832 0.834 -7.994 1.00 97.19 236 ALA A O 1
ATOM 1927 N N . ASP A 1 237 ? -0.669 1.275 -7.716 1.00 96.94 237 ASP A N 1
ATOM 1928 C CA . ASP A 1 237 ? -0.830 2.673 -7.295 1.00 96.94 237 ASP A CA 1
ATOM 1929 C C . ASP A 1 237 ? -1.547 3.556 -8.328 1.00 96.94 237 ASP A C 1
ATOM 1931 O O . ASP A 1 237 ? -2.191 4.554 -7.986 1.00 96.94 237 ASP A O 1
ATOM 1935 N N . MET A 1 238 ? -1.496 3.178 -9.611 1.00 97.44 238 MET A N 1
ATOM 1936 C CA . MET A 1 238 ? -2.274 3.832 -10.673 1.00 97.44 238 MET A CA 1
ATOM 1937 C C . MET A 1 238 ? -3.791 3.773 -10.424 1.00 97.44 238 MET A C 1
ATOM 1939 O O . MET A 1 238 ? -4.560 4.574 -10.986 1.00 97.44 238 MET A O 1
ATOM 1943 N N . VAL A 1 239 ? -4.229 2.797 -9.628 1.00 97.81 239 VAL A N 1
ATOM 1944 C CA . VAL A 1 239 ? -5.630 2.518 -9.343 1.00 97.81 239 VAL A CA 1
ATOM 1945 C C . VAL A 1 239 ? -6.201 3.528 -8.349 1.00 97.81 239 VAL A C 1
ATOM 1947 O O . VAL A 1 239 ? -7.252 4.112 -8.630 1.00 97.81 239 VAL A O 1
ATOM 1950 N N . ASP A 1 240 ? -5.507 3.787 -7.240 1.00 96.06 240 ASP A N 1
ATOM 1951 C CA . ASP A 1 240 ? -6.080 4.443 -6.060 1.00 96.06 240 ASP A CA 1
ATOM 1952 C C . ASP A 1 240 ? -5.320 5.692 -5.575 1.00 96.06 240 ASP A C 1
ATOM 1954 O O . ASP A 1 240 ? -5.964 6.671 -5.188 1.00 96.06 240 ASP A O 1
ATOM 1958 N N . LYS A 1 241 ? -3.981 5.722 -5.633 1.00 94.50 241 LYS A N 1
ATOM 1959 C CA . LYS A 1 241 ? -3.174 6.767 -4.968 1.00 94.50 241 LYS A CA 1
ATOM 1960 C C . LYS A 1 241 ? -3.452 8.182 -5.468 1.00 94.50 241 LYS A C 1
ATOM 1962 O O . LYS A 1 241 ? -3.391 9.133 -4.695 1.00 94.50 241 LYS A O 1
ATOM 1967 N N . LYS A 1 242 ? -3.876 8.344 -6.725 1.00 93.38 242 LYS A N 1
ATOM 1968 C CA . LYS A 1 242 ? -4.310 9.642 -7.287 1.00 93.38 242 LYS A CA 1
ATOM 1969 C C . LYS A 1 242 ? -5.509 10.279 -6.567 1.00 93.38 242 LYS A C 1
ATOM 1971 O O . LYS A 1 242 ? -5.800 11.448 -6.802 1.00 93.38 242 LYS A O 1
ATOM 1976 N N . TYR A 1 243 ? -6.223 9.523 -5.733 1.00 94.88 243 TYR A N 1
ATOM 1977 C CA . TYR A 1 243 ? -7.323 10.023 -4.907 1.00 94.88 243 TYR A CA 1
ATOM 1978 C C . TYR A 1 243 ? -6.869 10.445 -3.497 1.00 94.88 243 TYR A C 1
ATOM 1980 O O . TYR A 1 243 ? -7.681 10.968 -2.739 1.00 94.88 243 TYR A O 1
ATOM 1988 N N . MET A 1 244 ? -5.598 10.244 -3.136 1.00 93.44 244 MET A N 1
ATOM 1989 C CA . MET A 1 244 ? -5.032 10.509 -1.805 1.00 93.44 244 MET A CA 1
ATOM 1990 C C . MET A 1 244 ? -4.343 11.882 -1.717 1.00 93.44 244 MET A C 1
ATOM 1992 O O . MET A 1 244 ? -3.211 12.014 -1.252 1.00 93.44 244 MET A O 1
ATOM 1996 N N . THR A 1 245 ? -5.010 12.918 -2.222 1.00 93.06 245 THR A N 1
ATOM 1997 C CA . THR A 1 245 ? -4.486 14.292 -2.298 1.00 93.06 245 THR A CA 1
ATOM 1998 C C . THR A 1 245 ? -4.814 15.109 -1.046 1.00 93.06 245 THR A C 1
ATOM 2000 O O . THR A 1 245 ? -5.718 14.765 -0.285 1.00 93.06 245 THR A O 1
ATOM 2003 N N . ASP A 1 246 ? -4.170 16.267 -0.871 1.00 90.00 246 ASP A N 1
ATOM 2004 C CA . ASP A 1 246 ? -4.465 17.200 0.235 1.00 90.00 246 ASP A CA 1
ATOM 2005 C C . ASP A 1 246 ? -5.934 17.656 0.275 1.00 90.00 246 ASP A C 1
ATOM 2007 O O . ASP A 1 246 ? -6.502 17.936 1.335 1.00 90.00 246 ASP A O 1
ATOM 2011 N N . THR A 1 247 ? -6.586 17.669 -0.889 1.00 90.00 247 THR A N 1
ATOM 2012 C CA . THR A 1 247 ? -8.000 18.021 -1.059 1.00 90.00 247 THR A CA 1
ATOM 2013 C C . THR A 1 247 ? -8.972 16.893 -0.697 1.00 90.00 247 THR A C 1
ATOM 2015 O O . THR A 1 247 ? -10.178 17.137 -0.627 1.00 90.00 247 THR A O 1
ATOM 2018 N N . ALA A 1 248 ? -8.488 15.676 -0.426 1.00 93.19 248 ALA A N 1
ATOM 2019 C CA . ALA A 1 248 ? -9.310 14.539 -0.023 1.00 93.19 248 ALA A CA 1
ATOM 2020 C C . ALA A 1 248 ? -9.816 14.721 1.418 1.00 93.19 248 ALA A C 1
ATOM 2022 O O . ALA A 1 248 ? -9.221 14.250 2.386 1.00 93.19 248 ALA A O 1
ATOM 2023 N N . SER A 1 249 ? -10.923 15.443 1.592 1.00 90.62 249 SER A N 1
ATOM 2024 C CA . SER A 1 249 ? -11.448 15.832 2.912 1.00 90.62 249 SER A CA 1
ATOM 2025 C C . SER A 1 249 ? -11.871 14.657 3.800 1.00 90.62 249 SER A C 1
ATOM 2027 O O . SER A 1 249 ? -11.939 14.815 5.015 1.00 90.62 249 SER A O 1
ATOM 2029 N N . ARG A 1 250 ? -12.131 13.485 3.209 1.00 91.25 250 ARG A N 1
ATOM 2030 C CA . ARG A 1 250 ? -12.529 12.260 3.920 1.00 91.25 250 ARG A CA 1
ATOM 2031 C C . ARG A 1 250 ? -11.355 11.468 4.495 1.00 91.25 250 ARG A C 1
ATOM 2033 O O . ARG A 1 250 ? -11.573 10.636 5.368 1.00 91.25 250 ARG A O 1
ATOM 2040 N N . LEU A 1 251 ? -10.134 11.720 4.028 1.00 91.44 251 LEU A N 1
ATOM 2041 C CA . LEU A 1 251 ? -8.935 11.028 4.495 1.00 91.44 251 LEU A CA 1
ATOM 2042 C C . LEU A 1 251 ? -8.341 11.694 5.739 1.00 91.44 251 LEU A C 1
ATOM 2044 O O . LEU A 1 251 ? -8.423 12.915 5.911 1.00 91.44 251 LEU A O 1
ATOM 2048 N N . MET A 1 252 ? -7.685 10.893 6.581 1.00 89.06 252 MET A N 1
ATOM 2049 C CA . MET A 1 252 ? -6.848 11.416 7.664 1.00 89.06 252 MET A CA 1
ATOM 2050 C C . MET A 1 252 ? -5.635 12.160 7.089 1.00 89.06 252 MET A C 1
ATOM 2052 O O . MET A 1 252 ? -5.190 11.811 5.997 1.00 89.06 252 MET A O 1
ATOM 2056 N N . PRO A 1 253 ? -5.043 13.138 7.801 1.00 87.31 253 PRO A N 1
ATOM 2057 C CA . PRO A 1 253 ? -3.837 13.825 7.331 1.00 87.31 253 PRO A CA 1
ATOM 2058 C C . PRO A 1 253 ? -2.716 12.863 6.912 1.00 87.31 253 PRO A C 1
ATOM 2060 O O . PRO A 1 253 ? -2.158 13.012 5.834 1.00 87.31 253 PRO A O 1
ATOM 2063 N N . SER A 1 254 ? -2.477 11.805 7.692 1.00 83.94 254 SER A N 1
ATOM 2064 C CA . SER A 1 254 ? -1.479 10.766 7.396 1.00 83.94 254 SER A CA 1
ATOM 2065 C C . SER A 1 254 ? -1.820 9.857 6.207 1.00 83.94 254 SER A C 1
ATOM 2067 O O . SER A 1 254 ? -1.051 8.957 5.898 1.00 83.94 254 SER A O 1
ATOM 2069 N N . GLN A 1 255 ? -2.974 10.045 5.562 1.00 86.81 255 GLN A N 1
ATOM 2070 C CA . GLN A 1 255 ? -3.391 9.333 4.351 1.00 86.81 255 GLN A CA 1
ATOM 2071 C C . GLN A 1 255 ? -3.364 10.230 3.103 1.00 86.81 255 GLN A C 1
ATOM 2073 O O . GLN A 1 255 ? -3.652 9.752 2.011 1.00 86.81 255 GLN A O 1
ATOM 2078 N N . LYS A 1 256 ? -3.039 11.523 3.237 1.00 90.38 256 LYS A N 1
ATOM 2079 C CA . LYS A 1 256 ? -3.013 12.499 2.132 1.00 90.38 256 LYS A CA 1
ATOM 2080 C C . LYS A 1 256 ? -1.599 12.689 1.586 1.00 90.38 256 LYS A C 1
ATOM 2082 O O . LYS A 1 256 ? -1.096 13.798 1.497 1.00 90.38 256 LYS A O 1
ATOM 2087 N N . TYR A 1 257 ? -0.938 11.591 1.251 1.00 87.75 257 TYR A N 1
ATOM 2088 C CA . TYR A 1 257 ? 0.496 11.584 0.950 1.00 87.75 257 TYR A CA 1
ATOM 2089 C C . TYR A 1 257 ? 0.810 11.482 -0.548 1.00 87.75 257 TYR A C 1
ATOM 2091 O O . TYR A 1 257 ? 1.949 11.205 -0.918 1.00 87.75 257 TYR A O 1
ATOM 2099 N N . PHE A 1 258 ? -0.156 11.706 -1.451 1.00 90.38 258 PHE A N 1
ATOM 2100 C CA . PHE A 1 258 ? 0.107 11.553 -2.889 1.00 90.38 258 PHE A CA 1
ATOM 2101 C C . PHE A 1 258 ? 1.277 12.423 -3.377 1.00 90.38 258 PHE A C 1
ATOM 2103 O O . PHE A 1 258 ? 2.094 11.970 -4.176 1.00 90.38 258 PHE A O 1
ATOM 2110 N N . GLN A 1 259 ? 1.398 13.652 -2.863 1.00 91.25 259 GLN A N 1
ATOM 2111 C CA . GLN A 1 259 ? 2.512 14.544 -3.193 1.00 91.25 259 GLN A CA 1
ATOM 2112 C C . GLN A 1 259 ? 3.855 14.032 -2.637 1.00 91.25 259 GLN A C 1
ATOM 2114 O O . GLN A 1 259 ? 4.888 14.168 -3.297 1.00 91.25 259 GLN A O 1
ATOM 2119 N N . GLU A 1 260 ? 3.842 13.374 -1.474 1.00 90.19 260 GLU A N 1
ATOM 2120 C CA . GLU A 1 260 ? 5.042 12.838 -0.822 1.00 90.19 260 GLU A CA 1
ATOM 2121 C C . GLU A 1 260 ? 5.733 11.781 -1.692 1.00 90.19 260 GLU A C 1
ATOM 2123 O O . GLU A 1 260 ? 6.960 11.755 -1.746 1.00 90.19 260 GLU A O 1
ATOM 2128 N N . PHE A 1 261 ? 4.988 10.989 -2.476 1.00 92.81 261 PHE A N 1
ATOM 2129 C CA . PHE A 1 261 ? 5.583 10.055 -3.443 1.00 92.81 261 PHE A CA 1
ATOM 2130 C C . PHE A 1 261 ? 6.502 10.746 -4.457 1.00 92.81 261 PHE A C 1
ATOM 2132 O O . PHE A 1 261 ? 7.514 10.181 -4.877 1.00 92.81 261 PHE A O 1
ATOM 2139 N N . PHE A 1 262 ? 6.193 11.986 -4.839 1.00 93.75 262 PHE A N 1
ATOM 2140 C CA . PHE A 1 262 ? 7.017 12.743 -5.776 1.00 93.75 262 PHE A CA 1
ATOM 2141 C C . PHE A 1 262 ? 8.251 13.344 -5.115 1.00 93.75 262 PHE A C 1
ATOM 2143 O O . PHE A 1 262 ? 9.324 13.371 -5.723 1.00 93.75 262 PHE A O 1
ATOM 2150 N N . ASP A 1 263 ? 8.109 13.825 -3.886 1.00 92.62 263 ASP A N 1
ATOM 2151 C CA . ASP A 1 263 ? 9.201 14.465 -3.160 1.00 92.62 263 ASP A CA 1
ATOM 2152 C C . ASP A 1 263 ? 10.189 13.444 -2.592 1.00 92.62 263 ASP A C 1
ATOM 2154 O O . ASP A 1 263 ? 11.400 13.646 -2.694 1.00 92.62 263 ASP A O 1
ATOM 2158 N N . GLU A 1 264 ? 9.701 12.298 -2.122 1.00 92.62 264 GLU A N 1
ATOM 2159 C CA . GLU A 1 264 ? 10.522 11.147 -1.744 1.00 92.62 264 GLU A CA 1
ATOM 2160 C C . GLU A 1 264 ? 11.092 10.423 -2.971 1.00 92.62 264 GLU A C 1
ATOM 2162 O O . GLU A 1 264 ? 12.255 10.017 -2.965 1.00 92.62 264 GLU A O 1
ATOM 2167 N N . GLY A 1 265 ? 10.340 10.348 -4.077 1.00 93.31 265 GLY A N 1
ATOM 2168 C CA . GLY A 1 265 ? 10.811 9.782 -5.344 1.00 93.31 265 GLY A CA 1
ATOM 2169 C C . GLY A 1 265 ? 12.086 10.460 -5.858 1.00 93.31 265 GLY A C 1
ATOM 2170 O O . GLY A 1 265 ? 13.041 9.792 -6.257 1.00 93.31 265 GLY A O 1
ATOM 2171 N N . LYS A 1 266 ? 12.163 11.795 -5.758 1.00 92.69 266 LYS A N 1
ATOM 2172 C CA . LYS A 1 266 ? 13.371 12.571 -6.108 1.00 92.69 266 LYS A CA 1
ATOM 2173 C C . LYS A 1 266 ? 14.588 12.217 -5.247 1.00 92.69 266 LYS A C 1
ATOM 2175 O O . LYS A 1 266 ? 15.710 12.426 -5.701 1.00 92.69 266 LYS A O 1
ATOM 2180 N N . LYS A 1 267 ? 14.383 11.716 -4.026 1.00 92.06 267 LYS A N 1
ATOM 2181 C CA . LYS A 1 267 ? 15.455 11.334 -3.097 1.00 92.06 267 LYS A CA 1
ATOM 2182 C C . LYS A 1 267 ? 15.897 9.889 -3.311 1.00 92.06 267 LYS A C 1
ATOM 2184 O O . LYS A 1 267 ? 17.096 9.621 -3.317 1.00 92.06 267 LYS A O 1
ATOM 2189 N N . ILE A 1 268 ? 14.950 8.969 -3.514 1.00 93.62 268 ILE A N 1
ATOM 2190 C CA . ILE A 1 268 ? 15.250 7.534 -3.593 1.00 93.62 268 ILE A CA 1
ATOM 2191 C C . ILE A 1 268 ? 15.761 7.094 -4.970 1.00 93.62 268 ILE A C 1
ATOM 2193 O O . ILE A 1 268 ? 16.649 6.249 -5.050 1.00 93.62 268 ILE A O 1
ATOM 2197 N N . LEU A 1 269 ? 15.266 7.683 -6.064 1.00 96.06 269 LEU A N 1
ATOM 2198 C CA . LEU A 1 269 ? 15.672 7.266 -7.410 1.00 96.06 269 LEU A CA 1
ATOM 2199 C C . LEU A 1 269 ? 17.178 7.469 -7.694 1.00 96.06 269 LEU A C 1
ATOM 2201 O O . LEU A 1 269 ? 17.766 6.571 -8.295 1.00 96.06 269 LEU A O 1
ATOM 2205 N N . PRO A 1 270 ? 17.852 8.544 -7.227 1.00 96.62 270 PRO A N 1
ATOM 2206 C CA . PRO A 1 270 ? 19.313 8.648 -7.300 1.00 96.62 270 PRO A CA 1
ATOM 2207 C C . PRO A 1 270 ? 20.067 7.536 -6.558 1.00 96.62 270 PRO A C 1
ATOM 2209 O O . PRO A 1 270 ? 21.087 7.055 -7.051 1.00 96.62 270 PRO A O 1
ATOM 2212 N N . LEU A 1 271 ? 19.577 7.103 -5.388 1.00 95.31 271 LEU A N 1
ATOM 2213 C CA . LEU A 1 271 ? 20.161 5.963 -4.671 1.00 95.31 271 LEU A CA 1
ATOM 2214 C C . LEU A 1 271 ? 20.012 4.689 -5.504 1.00 95.31 271 LEU A C 1
ATOM 2216 O O . LEU A 1 271 ? 20.992 3.976 -5.716 1.00 95.31 271 LEU A O 1
ATOM 2220 N N . MET A 1 272 ? 18.802 4.424 -6.000 1.00 96.31 272 MET A N 1
ATOM 2221 C CA . MET A 1 272 ? 18.537 3.261 -6.843 1.00 96.31 272 MET A CA 1
ATOM 2222 C C . MET A 1 272 ? 19.405 3.269 -8.102 1.00 96.31 272 MET A C 1
ATOM 2224 O O . MET A 1 272 ? 19.967 2.238 -8.444 1.00 96.31 272 MET A O 1
ATOM 2228 N N . ASP A 1 273 ? 19.569 4.420 -8.758 1.00 98.00 273 ASP A N 1
ATOM 2229 C CA . ASP A 1 273 ? 20.450 4.572 -9.917 1.00 98.00 273 ASP A CA 1
ATOM 2230 C C . ASP A 1 273 ? 21.906 4.244 -9.581 1.00 98.00 273 ASP A C 1
ATOM 2232 O O . ASP A 1 273 ? 22.541 3.460 -10.281 1.00 98.00 273 ASP A O 1
ATOM 2236 N N . SER A 1 274 ? 22.423 4.772 -8.470 1.00 97.06 274 SER A N 1
ATOM 2237 C CA . SER A 1 274 ? 23.775 4.451 -8.009 1.00 97.06 274 SER A CA 1
ATOM 2238 C C . SER A 1 274 ? 23.960 2.941 -7.823 1.00 97.06 274 SER A C 1
ATOM 2240 O O . SER A 1 274 ? 24.928 2.373 -8.328 1.00 97.06 274 SER A O 1
ATOM 2242 N N . LEU A 1 275 ? 23.002 2.262 -7.187 1.00 96.56 275 LEU A N 1
ATOM 2243 C CA . LEU A 1 275 ? 23.064 0.816 -6.954 1.00 96.56 275 LEU A CA 1
ATOM 2244 C C . LEU A 1 275 ? 22.866 -0.008 -8.240 1.00 96.56 275 LEU A C 1
ATOM 2246 O O . LEU A 1 275 ? 23.577 -0.988 -8.449 1.00 96.56 275 LEU A O 1
ATOM 2250 N N . PHE A 1 276 ? 21.954 0.391 -9.129 1.00 97.00 276 PHE A N 1
ATOM 2251 C CA . PHE A 1 276 ? 21.724 -0.278 -10.416 1.00 97.00 276 PHE A CA 1
ATOM 2252 C C . PHE A 1 276 ? 22.886 -0.111 -11.396 1.00 97.00 276 PHE A C 1
ATOM 2254 O O . PHE A 1 276 ? 23.081 -0.972 -12.254 1.00 97.00 276 PHE A O 1
ATOM 2261 N N . SER A 1 277 ? 23.674 0.956 -11.264 1.00 96.56 277 SER A N 1
ATOM 2262 C CA . SER A 1 277 ? 24.859 1.194 -12.093 1.00 96.56 277 SER A CA 1
ATOM 2263 C C . SER A 1 277 ? 26.059 0.311 -11.726 1.00 96.56 277 SER A C 1
ATOM 2265 O O . SER A 1 277 ? 26.997 0.208 -12.517 1.00 96.56 277 SER A O 1
ATOM 2267 N N . GLN A 1 278 ? 26.036 -0.344 -10.557 1.00 93.44 278 GLN A N 1
ATOM 2268 C CA . GLN A 1 278 ? 27.145 -1.176 -10.088 1.00 93.44 278 GLN A CA 1
ATOM 2269 C C . GLN A 1 278 ? 27.345 -2.421 -10.956 1.00 93.44 278 GLN A C 1
ATOM 2271 O O . GLN A 1 278 ? 26.403 -3.002 -11.501 1.00 93.44 278 GLN A O 1
ATOM 2276 N N . ASP A 1 279 ? 28.599 -2.862 -11.050 1.00 85.88 279 ASP A N 1
ATOM 2277 C CA . ASP A 1 279 ? 28.939 -4.117 -11.708 1.00 85.88 279 ASP A CA 1
ATOM 2278 C C . ASP A 1 279 ? 28.447 -5.343 -10.912 1.00 85.88 279 ASP A C 1
ATOM 2280 O O . ASP A 1 279 ? 28.025 -5.270 -9.752 1.00 85.88 279 ASP A O 1
ATOM 2284 N N . VAL A 1 280 ? 28.516 -6.514 -11.551 1.00 81.12 280 VAL A N 1
ATOM 2285 C CA . VAL A 1 280 ? 28.040 -7.774 -10.959 1.00 81.12 280 VAL A CA 1
ATOM 2286 C C . VAL A 1 280 ? 28.768 -8.107 -9.656 1.00 81.12 280 VAL A C 1
ATOM 2288 O O . VAL A 1 280 ? 28.164 -8.671 -8.752 1.00 81.12 280 VAL A O 1
ATOM 2291 N N . LYS A 1 281 ? 30.059 -7.772 -9.533 1.00 82.12 281 LYS A N 1
ATOM 2292 C CA . LYS A 1 281 ? 30.859 -8.109 -8.346 1.00 82.12 281 LYS A CA 1
ATOM 2293 C C . LYS A 1 281 ? 30.415 -7.309 -7.127 1.00 82.12 281 LYS A C 1
ATOM 2295 O O . LYS A 1 281 ? 30.255 -7.890 -6.056 1.00 82.12 281 LYS A O 1
ATOM 2300 N N . ASN A 1 282 ? 30.186 -6.009 -7.296 1.00 82.44 282 ASN A N 1
ATOM 2301 C CA . ASN A 1 282 ? 29.812 -5.126 -6.198 1.00 82.44 282 ASN A CA 1
ATOM 2302 C C . ASN A 1 282 ? 28.356 -5.334 -5.756 1.00 82.44 282 ASN A C 1
ATOM 2304 O O . ASN A 1 282 ? 28.069 -5.257 -4.560 1.00 82.44 282 ASN A O 1
ATOM 2308 N N . ARG A 1 283 ? 27.453 -5.713 -6.674 1.00 84.56 283 ARG A N 1
ATOM 2309 C CA . ARG A 1 283 ? 26.032 -5.903 -6.333 1.00 84.56 283 ARG A CA 1
ATOM 2310 C C . ARG A 1 283 ? 25.712 -7.162 -5.520 1.00 84.56 283 ARG A C 1
ATOM 2312 O O . ARG A 1 283 ? 24.666 -7.191 -4.879 1.00 84.56 283 ARG A O 1
ATOM 2319 N N . LYS A 1 284 ? 26.586 -8.182 -5.480 1.00 84.19 284 LYS A N 1
ATOM 2320 C CA . LYS A 1 284 ? 26.311 -9.459 -4.771 1.00 84.19 284 LYS A CA 1
ATOM 2321 C C . LYS A 1 284 ? 26.068 -9.297 -3.269 1.00 84.19 284 LYS A C 1
ATOM 2323 O O . LYS A 1 284 ? 25.389 -10.112 -2.650 1.00 84.19 284 LYS A O 1
ATOM 2328 N N . SER A 1 285 ? 26.663 -8.269 -2.667 1.00 87.44 285 SER A N 1
ATOM 2329 C CA . SER A 1 285 ? 26.521 -7.989 -1.235 1.00 87.44 285 SER A CA 1
ATOM 2330 C C . SER A 1 285 ? 25.202 -7.288 -0.897 1.00 87.44 285 SER A C 1
ATOM 2332 O O . SER A 1 285 ? 24.754 -7.358 0.251 1.00 87.44 285 SER A O 1
ATOM 2334 N N . LEU A 1 286 ? 24.558 -6.661 -1.889 1.00 93.00 286 LEU A N 1
ATOM 2335 C CA . LEU A 1 286 ? 23.341 -5.884 -1.701 1.00 93.00 286 LEU A CA 1
ATOM 2336 C C . LEU A 1 286 ? 22.156 -6.788 -1.368 1.00 93.00 286 LEU A C 1
ATOM 2338 O O . LEU A 1 286 ? 21.973 -7.883 -1.910 1.00 93.00 286 LEU A O 1
ATOM 2342 N N . LYS A 1 287 ? 21.299 -6.290 -0.486 1.00 93.56 287 LYS A N 1
ATOM 2343 C CA . LYS A 1 287 ? 19.995 -6.855 -0.148 1.00 93.56 287 LYS A CA 1
ATOM 2344 C C . LYS A 1 287 ? 18.903 -5.974 -0.739 1.00 93.56 287 LYS A C 1
ATOM 2346 O O . LYS A 1 287 ? 19.097 -4.782 -0.944 1.00 93.56 287 LYS A O 1
ATOM 2351 N N . VAL A 1 288 ? 17.717 -6.545 -0.953 1.00 93.12 288 VAL A N 1
ATOM 2352 C CA . VAL A 1 288 ? 16.551 -5.813 -1.489 1.00 93.12 288 VAL A CA 1
ATOM 2353 C C . VAL A 1 288 ? 16.298 -4.508 -0.722 1.00 93.12 288 VAL A C 1
ATOM 2355 O O . VAL A 1 288 ? 16.077 -3.470 -1.333 1.00 93.12 288 VAL A O 1
ATOM 2358 N N . ARG A 1 289 ? 16.411 -4.534 0.614 1.00 91.00 289 ARG A N 1
ATOM 2359 C CA . ARG A 1 289 ? 16.222 -3.355 1.478 1.00 91.00 289 ARG A CA 1
ATOM 2360 C C . ARG A 1 289 ? 17.177 -2.194 1.185 1.00 91.00 289 ARG A C 1
ATOM 2362 O O . ARG A 1 289 ? 16.831 -1.053 1.472 1.00 91.00 289 ARG A O 1
ATOM 2369 N N . ASP A 1 290 ? 18.361 -2.464 0.636 1.00 93.25 290 ASP A N 1
ATOM 2370 C CA . ASP A 1 290 ? 19.368 -1.428 0.395 1.00 93.25 290 ASP A CA 1
ATOM 2371 C C . ASP A 1 290 ? 18.920 -0.472 -0.722 1.00 93.25 290 ASP A C 1
ATOM 2373 O O . ASP A 1 290 ? 19.241 0.713 -0.673 1.00 93.25 290 ASP A O 1
ATOM 2377 N N . TYR A 1 291 ? 18.083 -0.948 -1.655 1.00 93.81 291 TYR A N 1
ATOM 2378 C CA . TYR A 1 291 ? 17.481 -0.143 -2.726 1.00 93.81 291 TYR A CA 1
ATOM 2379 C C . TYR A 1 291 ? 16.392 0.823 -2.246 1.00 93.81 291 TYR A C 1
ATOM 2381 O O . TYR A 1 291 ? 16.044 1.752 -2.968 1.00 93.81 291 TYR A O 1
ATOM 2389 N N . PHE A 1 292 ? 15.868 0.624 -1.035 1.00 92.38 292 PHE A N 1
ATOM 2390 C CA . PHE A 1 292 ? 14.775 1.418 -0.462 1.00 92.38 292 PHE A CA 1
ATOM 2391 C C . PHE A 1 292 ? 15.208 2.191 0.792 1.00 92.38 292 PHE A C 1
ATOM 2393 O O . PHE A 1 292 ? 14.383 2.753 1.510 1.00 92.38 292 PHE A O 1
ATOM 2400 N N . LYS A 1 293 ? 16.510 2.216 1.098 1.00 88.88 293 LYS A N 1
ATOM 2401 C CA . LYS A 1 293 ? 17.016 2.868 2.305 1.00 88.88 293 LYS A CA 1
ATOM 2402 C C . LYS A 1 293 ? 16.836 4.387 2.219 1.00 88.88 293 LYS A C 1
ATOM 2404 O O . LYS A 1 293 ? 17.249 5.013 1.251 1.00 88.88 293 LYS A O 1
ATOM 2409 N N . GLY A 1 294 ? 16.312 4.984 3.289 1.00 81.00 294 GLY A N 1
ATOM 2410 C CA . GLY A 1 294 ? 16.236 6.441 3.435 1.00 81.00 294 GLY A CA 1
ATOM 2411 C C . GLY A 1 294 ? 14.914 7.073 3.002 1.00 81.00 294 GLY A C 1
ATOM 2412 O O . GLY A 1 294 ? 14.841 8.296 2.975 1.00 81.00 294 GLY A O 1
ATOM 2413 N N . THR A 1 295 ? 13.880 6.277 2.718 1.00 76.88 295 THR A N 1
ATOM 2414 C CA . THR A 1 295 ? 12.508 6.776 2.571 1.00 76.88 295 THR A CA 1
ATOM 2415 C C . THR A 1 295 ? 11.599 6.177 3.655 1.00 76.88 295 THR A C 1
ATOM 2417 O O . THR A 1 295 ? 11.720 4.985 3.951 1.00 76.88 295 THR A O 1
ATOM 2420 N N . PRO A 1 296 ? 10.714 6.977 4.283 1.00 64.31 296 PRO A N 1
ATOM 2421 C CA . PRO A 1 296 ? 9.766 6.491 5.286 1.00 64.31 296 PRO A CA 1
ATOM 2422 C C . PRO A 1 296 ? 8.615 5.667 4.685 1.00 64.31 296 PRO A C 1
ATOM 2424 O O . PRO A 1 296 ? 7.843 5.075 5.435 1.00 64.31 296 PRO A O 1
ATOM 2427 N N . TYR A 1 297 ? 8.525 5.577 3.351 1.00 55.97 297 TYR A N 1
ATOM 2428 C CA . TYR A 1 297 ? 7.398 4.963 2.658 1.00 55.97 297 TYR A CA 1
ATOM 2429 C C . TYR A 1 297 ? 7.824 3.840 1.697 1.00 55.97 297 TYR A C 1
ATOM 2431 O O . TYR A 1 297 ? 8.065 4.027 0.508 1.00 55.97 297 TYR A O 1
ATOM 2439 N N . THR A 1 298 ? 7.745 2.625 2.245 1.00 66.00 298 THR A N 1
ATOM 2440 C CA . THR A 1 298 ? 7.320 1.371 1.595 1.00 66.00 298 THR A CA 1
ATOM 2441 C C . THR A 1 298 ? 8.250 0.595 0.647 1.00 66.00 298 THR A C 1
ATOM 2443 O O . THR A 1 298 ? 9.120 1.117 -0.046 1.00 66.00 298 THR A O 1
ATOM 2446 N N . SER A 1 299 ? 7.935 -0.704 0.582 1.00 74.06 299 SER A N 1
ATOM 2447 C CA . SER A 1 299 ? 8.436 -1.787 -0.273 1.00 74.06 299 SER A CA 1
ATOM 2448 C C . SER A 1 299 ? 8.257 -1.591 -1.788 1.00 74.06 299 SER A C 1
ATOM 2450 O O . SER A 1 299 ? 8.234 -2.591 -2.493 1.00 74.06 299 SER A O 1
ATOM 2452 N N . GLY A 1 300 ? 8.134 -0.364 -2.303 1.00 91.50 300 GLY A N 1
ATOM 2453 C CA . GLY A 1 300 ? 8.009 -0.108 -3.742 1.00 91.50 300 GLY A CA 1
ATOM 2454 C C . GLY A 1 300 ? 7.121 1.074 -4.137 1.00 91.50 300 GLY A C 1
ATOM 2455 O O . GLY A 1 300 ? 7.340 1.606 -5.225 1.00 91.50 300 GLY A O 1
ATOM 2456 N N . HIS A 1 301 ? 6.185 1.531 -3.289 1.00 93.88 301 HIS A N 1
ATOM 2457 C CA . HIS A 1 301 ? 5.194 2.546 -3.690 1.00 93.88 301 HIS A CA 1
ATOM 2458 C C . HIS A 1 301 ? 5.835 3.876 -4.086 1.00 93.88 301 HIS A C 1
ATOM 2460 O O . HIS A 1 301 ? 5.460 4.447 -5.101 1.00 93.88 301 HIS A O 1
ATOM 2466 N N . VAL A 1 302 ? 6.841 4.375 -3.355 1.00 95.12 302 VAL A N 1
ATOM 2467 C CA . VAL A 1 302 ? 7.481 5.666 -3.690 1.00 95.12 302 VAL A CA 1
ATOM 2468 C C . VAL A 1 302 ? 8.083 5.671 -5.101 1.00 95.12 302 VAL A C 1
ATOM 2470 O O . VAL A 1 302 ? 7.626 6.456 -5.938 1.00 95.12 302 VAL A O 1
ATOM 2473 N N . PRO A 1 303 ? 9.083 4.826 -5.420 1.00 96.06 303 PRO A N 1
ATOM 2474 C CA . PRO A 1 303 ? 9.619 4.788 -6.777 1.00 96.06 303 PRO A CA 1
ATOM 2475 C C . PRO A 1 303 ? 8.566 4.327 -7.797 1.00 96.06 303 PRO A C 1
ATOM 2477 O O . PRO A 1 303 ? 8.537 4.847 -8.912 1.00 96.06 303 PRO A O 1
ATOM 2480 N N . GLY A 1 304 ? 7.671 3.411 -7.415 1.00 97.19 304 GLY A N 1
ATOM 2481 C CA . GLY A 1 304 ? 6.615 2.871 -8.265 1.00 97.19 304 GLY A CA 1
ATOM 2482 C C . GLY A 1 304 ? 5.607 3.927 -8.719 1.00 97.19 304 GLY A C 1
ATOM 2483 O O . GLY A 1 304 ? 5.476 4.163 -9.921 1.00 97.19 304 GLY A O 1
ATOM 2484 N N . THR A 1 305 ? 4.939 4.601 -7.779 1.00 96.94 305 THR A N 1
ATOM 2485 C CA . THR A 1 305 ? 3.999 5.703 -8.037 1.00 96.94 305 THR A CA 1
ATOM 2486 C C . THR A 1 305 ? 4.666 6.801 -8.860 1.00 96.94 305 THR A C 1
ATOM 2488 O O . THR A 1 305 ? 4.098 7.247 -9.862 1.00 96.94 305 THR A O 1
ATOM 2491 N N . TYR A 1 306 ? 5.885 7.217 -8.483 1.00 97.25 306 TYR A N 1
ATOM 2492 C CA . TYR A 1 306 ? 6.631 8.238 -9.221 1.00 97.25 306 TYR A CA 1
ATOM 2493 C C . TYR A 1 306 ? 6.780 7.841 -10.693 1.00 97.25 306 TYR A C 1
ATOM 2495 O O . TYR A 1 306 ? 6.425 8.604 -11.594 1.00 97.25 306 TYR A O 1
ATOM 2503 N N . MET A 1 307 ? 7.297 6.639 -10.952 1.00 98.56 307 MET A N 1
ATOM 2504 C CA . MET A 1 307 ? 7.569 6.172 -12.308 1.00 98.56 307 MET A CA 1
ATOM 2505 C C . MET A 1 307 ? 6.281 5.970 -13.110 1.00 98.56 307 MET A C 1
ATOM 2507 O O . MET A 1 307 ? 6.181 6.465 -14.236 1.00 98.56 307 MET A O 1
ATOM 2511 N N . ALA A 1 308 ? 5.275 5.312 -12.530 1.00 98.50 308 ALA A N 1
ATOM 2512 C CA . ALA A 1 308 ? 3.992 5.051 -13.176 1.00 98.50 308 ALA A CA 1
ATOM 2513 C C . ALA A 1 308 ? 3.266 6.348 -13.569 1.00 98.50 308 ALA A C 1
ATOM 2515 O O . ALA A 1 308 ? 2.745 6.444 -14.683 1.00 98.50 308 ALA A O 1
ATOM 2516 N N . HIS A 1 309 ? 3.317 7.379 -12.716 1.00 98.06 309 HIS A N 1
ATOM 2517 C CA . HIS A 1 309 ? 2.772 8.699 -13.031 1.00 98.06 309 HIS A CA 1
ATOM 2518 C C . HIS A 1 309 ? 3.387 9.281 -14.309 1.00 98.06 309 HIS A C 1
ATOM 2520 O O . HIS A 1 309 ? 2.666 9.698 -15.216 1.00 98.06 309 HIS A O 1
ATOM 2526 N N . TYR A 1 310 ? 4.720 9.298 -14.415 1.00 98.50 310 TYR A N 1
ATOM 2527 C CA . TYR A 1 310 ? 5.386 9.867 -15.588 1.00 98.50 310 TYR A CA 1
ATOM 2528 C C . TYR A 1 310 ? 5.184 9.023 -16.849 1.00 98.50 310 TYR A C 1
ATOM 2530 O O . TYR A 1 310 ? 5.079 9.586 -17.941 1.00 98.50 310 TYR A O 1
ATOM 2538 N N . ILE A 1 311 ? 5.065 7.700 -16.720 1.00 98.75 311 ILE A N 1
ATOM 2539 C CA . ILE A 1 311 ? 4.673 6.820 -17.828 1.00 98.75 311 ILE A CA 1
ATOM 2540 C C . ILE A 1 311 ? 3.274 7.187 -18.345 1.00 98.75 311 ILE A C 1
ATOM 2542 O O . ILE A 1 311 ? 3.100 7.374 -19.553 1.00 98.75 311 ILE A O 1
ATOM 2546 N N . GLU A 1 312 ? 2.284 7.325 -17.457 1.00 98.06 312 GLU A N 1
ATOM 2547 C CA . GLU A 1 312 ? 0.909 7.680 -17.833 1.00 98.06 312 GLU A CA 1
ATOM 2548 C C . GLU A 1 312 ? 0.842 9.086 -18.441 1.00 98.06 312 GLU A C 1
ATOM 2550 O O . GLU A 1 312 ? 0.315 9.256 -19.542 1.00 98.06 312 GLU A O 1
ATOM 2555 N N . LYS A 1 313 ? 1.468 10.071 -17.787 1.00 97.88 313 LYS A N 1
ATOM 2556 C CA . LYS A 1 313 ? 1.528 11.471 -18.233 1.00 97.88 313 LYS A CA 1
ATOM 2557 C C . LYS A 1 313 ? 2.111 11.631 -19.640 1.00 97.88 313 LYS A C 1
ATOM 2559 O O . LYS A 1 313 ? 1.702 12.529 -20.371 1.00 97.88 313 LYS A O 1
ATOM 2564 N N . ASN A 1 314 ? 3.038 10.759 -20.040 1.00 98.50 314 ASN A N 1
ATOM 2565 C CA . ASN A 1 314 ? 3.675 10.792 -21.361 1.00 98.50 314 ASN A CA 1
ATOM 2566 C C . ASN A 1 314 ? 3.052 9.806 -22.366 1.00 98.50 314 ASN A C 1
ATOM 2568 O O . ASN A 1 314 ? 3.666 9.497 -23.389 1.00 98.50 314 ASN A O 1
ATOM 2572 N N . GLY A 1 315 ? 1.835 9.315 -22.099 1.00 98.00 315 GLY A N 1
ATOM 2573 C CA . GLY A 1 315 ? 1.051 8.518 -23.045 1.00 98.00 315 GLY A CA 1
ATOM 2574 C C . GLY A 1 315 ? 1.540 7.080 -23.237 1.00 98.00 315 GLY A C 1
ATOM 2575 O O . GLY A 1 315 ? 1.141 6.425 -24.196 1.00 98.00 315 GLY A O 1
ATOM 2576 N N . LEU A 1 316 ? 2.387 6.567 -22.338 1.00 98.56 316 LEU A N 1
ATOM 2577 C CA . LEU A 1 316 ? 2.978 5.225 -22.438 1.00 98.56 316 LEU A CA 1
ATOM 2578 C C . LEU A 1 316 ? 2.242 4.168 -21.598 1.00 98.56 316 LEU A C 1
ATOM 2580 O O . LEU A 1 316 ? 2.666 3.016 -21.542 1.00 98.56 316 LEU A O 1
ATOM 2584 N N . LYS A 1 317 ? 1.096 4.518 -20.997 1.00 98.06 317 LYS A N 1
ATOM 2585 C CA . LYS A 1 317 ? 0.270 3.597 -20.195 1.00 98.06 317 LYS A CA 1
ATOM 2586 C C . LYS A 1 317 ? -0.073 2.300 -20.928 1.00 98.06 317 LYS A C 1
ATOM 2588 O O . LYS A 1 317 ? 0.076 1.227 -20.363 1.00 98.06 317 LYS A O 1
ATOM 2593 N N . ASN A 1 318 ? -0.521 2.386 -22.182 1.00 97.62 318 ASN A N 1
ATOM 2594 C CA . ASN A 1 318 ? -0.936 1.204 -22.947 1.00 97.62 318 ASN A CA 1
ATOM 2595 C C . ASN A 1 318 ? 0.218 0.238 -23.232 1.00 97.62 318 ASN A C 1
ATOM 2597 O O . ASN A 1 318 ? -0.017 -0.955 -23.401 1.00 97.62 318 ASN A O 1
ATOM 2601 N N . GLU A 1 319 ? 1.441 0.754 -23.334 1.00 98.00 319 GLU A N 1
ATOM 2602 C CA . GLU A 1 319 ? 2.636 -0.075 -23.451 1.00 98.00 319 GLU A CA 1
ATOM 2603 C C . GLU A 1 319 ? 2.964 -0.713 -22.100 1.00 98.00 319 GLU A C 1
ATOM 2605 O O . GLU A 1 319 ? 3.133 -1.924 -22.026 1.00 98.00 319 GLU A O 1
ATOM 2610 N N . PHE A 1 320 ? 2.931 0.080 -21.027 1.00 98.31 320 PHE A N 1
ATOM 2611 C CA . PHE A 1 320 ? 3.194 -0.384 -19.668 1.00 98.31 320 PHE A CA 1
ATOM 2612 C C . PHE A 1 320 ? 2.263 -1.509 -19.208 1.00 98.31 320 PHE A C 1
ATOM 2614 O O . PHE A 1 320 ? 2.737 -2.547 -18.754 1.00 98.31 320 PHE A O 1
ATOM 2621 N N . ILE A 1 321 ? 0.947 -1.367 -19.389 1.00 97.69 321 ILE A N 1
ATOM 2622 C CA . ILE A 1 321 ? -0.008 -2.401 -18.957 1.00 97.69 321 ILE A CA 1
ATOM 2623 C C . ILE A 1 321 ? 0.161 -3.729 -19.713 1.00 97.69 321 ILE A C 1
ATOM 2625 O O . ILE A 1 321 ? -0.317 -4.758 -19.248 1.00 97.69 321 ILE A O 1
ATOM 2629 N N . LYS A 1 322 ? 0.805 -3.729 -20.889 1.00 96.88 322 LYS A N 1
ATOM 2630 C CA . LYS A 1 322 ? 1.060 -4.950 -21.669 1.00 96.88 322 LYS A CA 1
ATOM 2631 C C . LYS A 1 322 ? 2.296 -5.715 -21.196 1.00 96.88 322 LYS A C 1
ATOM 2633 O O . LYS A 1 322 ? 2.459 -6.850 -21.621 1.00 96.88 322 LYS A O 1
ATOM 2638 N N . SER A 1 323 ? 3.132 -5.111 -20.353 1.00 96.50 323 SER A N 1
ATOM 2639 C CA . SER A 1 323 ? 4.397 -5.677 -19.873 1.00 96.50 323 SER A CA 1
ATOM 2640 C C . SER A 1 323 ? 4.438 -5.782 -18.343 1.00 96.50 323 SER A C 1
ATOM 2642 O O . SER A 1 323 ? 5.485 -5.560 -17.739 1.00 96.50 323 SER A O 1
ATOM 2644 N N . LEU A 1 324 ? 3.293 -6.021 -17.690 1.00 97.19 324 LEU A N 1
ATOM 2645 C CA . LEU A 1 324 ? 3.197 -6.075 -16.220 1.00 97.19 324 LEU A CA 1
ATOM 2646 C C . LEU A 1 324 ? 3.815 -7.335 -15.588 1.00 97.19 324 LEU A C 1
ATOM 2648 O O . LEU A 1 324 ? 3.877 -7.430 -14.365 1.00 97.19 324 LEU A O 1
ATOM 2652 N N . ASP A 1 325 ? 4.256 -8.282 -16.406 1.00 95.75 325 ASP A N 1
ATOM 2653 C CA . ASP A 1 325 ? 5.056 -9.457 -16.058 1.00 95.75 325 ASP A CA 1
ATOM 2654 C C . ASP A 1 325 ? 6.572 -9.222 -16.226 1.00 95.75 325 ASP A C 1
ATOM 2656 O O . ASP A 1 325 ? 7.375 -10.066 -15.835 1.00 95.75 325 ASP A O 1
ATOM 2660 N N . ASP A 1 326 ? 6.982 -8.074 -16.775 1.00 97.38 326 ASP A N 1
ATOM 2661 C CA . ASP A 1 326 ? 8.378 -7.729 -17.048 1.00 97.38 326 ASP A CA 1
ATOM 2662 C C . ASP A 1 326 ? 8.818 -6.534 -16.173 1.00 97.38 326 ASP A C 1
ATOM 2664 O O . ASP A 1 326 ? 8.608 -5.367 -16.542 1.00 97.38 326 ASP A O 1
ATOM 2668 N N . PRO A 1 327 ? 9.468 -6.787 -15.016 1.00 97.75 327 PRO A N 1
ATOM 2669 C CA . PRO A 1 327 ? 9.943 -5.723 -14.135 1.00 97.75 327 PRO A CA 1
ATOM 2670 C C . PRO A 1 327 ? 10.993 -4.826 -14.792 1.00 97.75 327 PRO A C 1
ATOM 2672 O O . PRO A 1 327 ? 11.092 -3.657 -14.431 1.00 97.75 327 PRO A O 1
ATOM 2675 N N . PHE A 1 328 ? 11.739 -5.313 -15.786 1.00 98.56 328 PHE A N 1
ATOM 2676 C CA . PHE A 1 328 ? 12.732 -4.511 -16.497 1.00 98.56 328 PHE A CA 1
ATOM 2677 C C . PHE A 1 328 ? 12.061 -3.521 -17.448 1.00 98.56 328 PHE A C 1
ATOM 2679 O O . PHE A 1 328 ? 12.442 -2.348 -17.500 1.00 98.56 328 PHE A O 1
ATOM 2686 N N . SER A 1 329 ? 11.028 -3.970 -18.169 1.00 98.25 329 SER A N 1
ATOM 2687 C CA . SER A 1 329 ? 10.256 -3.113 -19.076 1.00 98.25 329 SER A CA 1
ATOM 2688 C C . SER A 1 329 ? 9.676 -1.899 -18.361 1.00 98.25 329 SER A C 1
ATOM 2690 O O . SER A 1 329 ? 9.671 -0.818 -18.943 1.00 98.25 329 SER A O 1
ATOM 2692 N N . PHE A 1 330 ? 9.274 -2.014 -17.092 1.00 98.69 330 PHE A N 1
ATOM 2693 C CA . PHE A 1 330 ? 8.795 -0.862 -16.323 1.00 98.69 330 PHE A CA 1
ATOM 2694 C C . PHE A 1 330 ? 9.823 0.280 -16.264 1.00 98.69 330 PHE A C 1
ATOM 2696 O O . PHE A 1 330 ? 9.500 1.430 -16.575 1.00 98.69 330 PHE A O 1
ATOM 2703 N N . PHE A 1 331 ? 11.083 -0.040 -15.957 1.00 98.81 331 PHE A N 1
ATOM 2704 C CA . PHE A 1 331 ? 12.170 0.941 -15.912 1.00 98.81 331 PHE A CA 1
ATOM 2705 C C . PHE A 1 331 ? 12.524 1.481 -17.300 1.00 98.81 331 PHE A C 1
ATOM 2707 O O . PHE A 1 331 ? 12.754 2.680 -17.449 1.00 98.81 331 PHE A O 1
ATOM 2714 N N . LEU A 1 332 ? 12.526 0.632 -18.330 1.00 98.81 332 LEU A N 1
ATOM 2715 C CA . LEU A 1 332 ? 12.839 1.046 -19.703 1.00 98.81 332 LEU A CA 1
ATOM 2716 C C . LEU A 1 332 ? 11.739 1.936 -20.310 1.00 98.81 332 LEU A C 1
ATOM 2718 O O . LEU A 1 332 ? 12.021 2.907 -21.018 1.00 98.81 332 LEU A O 1
ATOM 2722 N N . ILE A 1 333 ? 10.469 1.655 -20.010 1.00 98.81 333 ILE A N 1
ATOM 2723 C CA . ILE A 1 333 ? 9.341 2.508 -20.399 1.00 98.81 333 ILE A CA 1
ATOM 2724 C C . ILE A 1 333 ? 9.434 3.849 -19.667 1.00 98.81 333 ILE A C 1
ATOM 2726 O O . ILE A 1 333 ? 9.293 4.896 -20.305 1.00 98.81 333 ILE A O 1
ATOM 2730 N N . TYR A 1 334 ? 9.735 3.836 -18.365 1.00 98.81 334 TYR A N 1
ATOM 2731 C CA . TYR A 1 334 ? 9.963 5.053 -17.589 1.00 98.81 334 TYR A CA 1
ATOM 2732 C C . TYR A 1 334 ? 11.133 5.895 -18.126 1.00 98.81 334 TYR A C 1
ATOM 2734 O O . TYR A 1 334 ? 11.010 7.114 -18.249 1.00 98.81 334 TYR A O 1
ATOM 2742 N N . ASP A 1 335 ? 12.254 5.284 -18.507 1.00 98.69 335 ASP A N 1
ATOM 2743 C CA . ASP A 1 335 ? 13.387 5.991 -19.116 1.00 98.69 335 ASP A CA 1
ATOM 2744 C C . ASP A 1 335 ? 12.965 6.743 -20.393 1.00 98.69 335 ASP A C 1
ATOM 2746 O O . ASP A 1 335 ? 13.270 7.926 -20.569 1.00 98.69 335 ASP A O 1
ATOM 2750 N N . ARG A 1 336 ? 12.153 6.116 -21.251 1.00 98.56 336 ARG A N 1
ATOM 2751 C CA . ARG A 1 336 ? 11.583 6.800 -22.425 1.00 98.56 336 ARG A CA 1
ATOM 2752 C C . ARG A 1 336 ? 10.590 7.897 -22.043 1.00 98.56 336 ARG A C 1
ATOM 2754 O O . ARG A 1 336 ? 10.585 8.943 -22.693 1.00 98.56 336 ARG A O 1
ATOM 2761 N N . ALA A 1 337 ? 9.770 7.687 -21.013 1.00 98.62 337 ALA A N 1
ATOM 2762 C CA . ALA A 1 337 ? 8.829 8.690 -20.510 1.00 98.62 337 ALA A CA 1
ATOM 2763 C C . ALA A 1 337 ? 9.564 9.937 -19.987 1.00 98.62 337 ALA A C 1
ATOM 2765 O O . ALA A 1 337 ? 9.310 11.054 -20.434 1.00 98.62 337 ALA A O 1
ATOM 2766 N N . SER A 1 338 ? 10.545 9.739 -19.105 1.00 98.38 338 SER A N 1
ATOM 2767 C CA . SER A 1 338 ? 11.331 10.801 -18.466 1.00 98.38 338 SER A CA 1
ATOM 2768 C C . SER A 1 338 ? 12.181 11.613 -19.454 1.00 98.38 338 SER A C 1
ATOM 2770 O O . SER A 1 338 ? 12.438 12.805 -19.240 1.00 98.38 338 SER A O 1
ATOM 2772 N N . LYS A 1 339 ? 12.596 11.008 -20.576 1.00 98.12 339 LYS A N 1
ATOM 2773 C CA . LYS A 1 339 ? 13.270 11.702 -21.686 1.00 98.12 339 LYS A CA 1
ATOM 2774 C C . LYS A 1 339 ? 12.343 12.647 -22.456 1.00 98.12 339 LYS A C 1
ATOM 2776 O O . LYS A 1 339 ? 12.806 13.708 -22.875 1.00 98.12 339 LYS A O 1
ATOM 2781 N N . LYS A 1 340 ? 11.066 12.282 -22.614 1.00 96.50 340 LYS A N 1
ATOM 2782 C CA . LYS A 1 340 ? 10.042 13.073 -23.322 1.00 96.50 340 LYS A CA 1
ATOM 2783 C C . LYS A 1 340 ? 9.415 14.168 -22.453 1.00 96.50 340 LYS A C 1
ATOM 2785 O O . LYS A 1 340 ? 8.958 15.174 -22.993 1.00 96.50 340 LYS A O 1
ATOM 2790 N N . ASP A 1 341 ? 9.394 13.985 -21.134 1.00 97.94 341 ASP A N 1
ATOM 2791 C CA . ASP A 1 341 ? 8.668 14.886 -20.240 1.00 97.94 341 ASP A CA 1
ATOM 2792 C C . ASP A 1 341 ? 9.331 16.269 -20.102 1.00 97.94 341 ASP A C 1
ATOM 2794 O O . ASP A 1 341 ? 10.525 16.404 -19.809 1.00 97.94 341 ASP A O 1
ATOM 2798 N N . LYS A 1 342 ? 8.517 17.319 -20.259 1.00 96.00 342 LYS A N 1
ATOM 2799 C CA . LYS A 1 342 ? 8.930 18.727 -20.170 1.00 96.00 342 LYS A CA 1
ATOM 2800 C C . LYS A 1 342 ? 9.353 19.152 -18.762 1.00 96.00 342 LYS A C 1
ATOM 280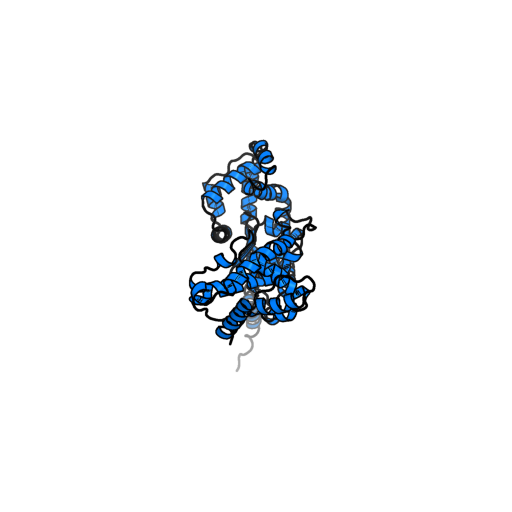2 O O . LYS A 1 342 ? 10.173 20.058 -18.644 1.00 96.00 342 LYS A O 1
ATOM 2807 N N . SER A 1 343 ? 8.834 18.515 -17.708 1.00 96.44 343 SER A N 1
ATOM 2808 C CA . SER A 1 343 ? 9.208 18.818 -16.319 1.00 96.44 343 SER A CA 1
ATOM 2809 C C . SER A 1 343 ? 10.540 18.196 -15.905 1.00 96.44 343 SER A C 1
ATOM 2811 O O . SER A 1 343 ? 10.955 18.393 -14.767 1.00 96.44 343 SER A O 1
ATOM 2813 N N . LYS A 1 344 ? 11.212 17.466 -16.813 1.00 96.00 344 LYS A N 1
ATOM 2814 C CA . LYS A 1 344 ? 12.527 16.845 -16.597 1.00 96.00 344 LYS A CA 1
ATOM 2815 C C . LYS A 1 344 ? 12.580 16.035 -15.284 1.00 96.00 344 LYS A C 1
ATOM 2817 O O . LYS A 1 344 ? 13.395 16.351 -14.417 1.00 96.00 344 LYS A O 1
ATOM 2822 N N . PRO A 1 345 ? 11.718 15.010 -15.117 1.00 97.38 345 PRO A N 1
ATOM 2823 C CA . PRO A 1 345 ? 11.806 14.106 -13.973 1.00 97.38 345 PRO A CA 1
ATOM 2824 C C . PRO A 1 345 ? 13.160 13.392 -13.942 1.00 97.38 345 PRO A C 1
ATOM 2826 O O . PRO A 1 345 ? 13.912 13.424 -14.922 1.00 97.38 345 PRO A O 1
ATOM 2829 N N . PHE A 1 346 ? 13.463 12.740 -12.818 1.00 97.94 346 PHE A N 1
ATOM 2830 C CA . PHE A 1 346 ? 14.729 12.032 -12.636 1.00 97.94 346 PHE A CA 1
ATOM 2831 C C . PHE A 1 346 ? 14.999 11.053 -13.789 1.00 97.94 346 PHE A C 1
ATOM 2833 O O . PHE A 1 346 ? 14.105 10.335 -14.231 1.00 97.94 346 PHE A O 1
ATOM 2840 N N . ARG A 1 347 ? 16.239 10.995 -14.273 1.00 98.00 347 ARG A N 1
ATOM 2841 C CA . ARG A 1 347 ? 16.649 10.067 -15.331 1.00 98.00 347 ARG A CA 1
ATOM 2842 C C . ARG A 1 347 ? 17.741 9.169 -14.784 1.00 98.00 347 ARG A C 1
ATOM 2844 O O . ARG A 1 347 ? 18.742 9.680 -14.290 1.00 98.00 347 ARG A O 1
ATOM 2851 N N . PHE A 1 348 ? 17.550 7.862 -14.916 1.00 98.50 348 PHE A N 1
ATOM 2852 C CA . PHE A 1 348 ? 18.598 6.894 -14.621 1.00 98.50 348 PHE A CA 1
ATOM 2853 C C . PHE A 1 348 ? 19.812 7.127 -15.529 1.00 98.50 348 PHE A C 1
ATOM 2855 O O . PHE A 1 348 ? 19.692 7.571 -16.678 1.00 98.50 348 PHE A O 1
ATOM 2862 N N . SER A 1 349 ? 20.994 6.824 -15.008 1.00 98.56 349 SER A N 1
ATOM 2863 C CA . SER A 1 349 ? 22.244 6.879 -15.748 1.00 98.56 349 SER A CA 1
ATOM 2864 C C . SER A 1 349 ? 22.248 5.879 -16.907 1.00 98.56 349 SER A C 1
ATOM 2866 O O . SER A 1 349 ? 21.573 4.846 -16.893 1.00 98.56 349 SER A O 1
ATOM 2868 N N . LYS A 1 350 ? 23.081 6.147 -17.921 1.00 98.25 350 LYS A N 1
ATOM 2869 C CA . LYS A 1 350 ? 23.288 5.204 -19.033 1.00 98.25 350 LYS A CA 1
ATOM 2870 C C . LYS A 1 350 ? 23.775 3.835 -18.543 1.00 98.25 350 LYS A C 1
ATOM 2872 O O . LYS A 1 350 ? 23.406 2.831 -19.138 1.00 98.25 350 LYS A O 1
ATOM 2877 N N . ALA A 1 351 ? 24.576 3.806 -17.475 1.00 98.00 351 ALA A N 1
ATOM 2878 C CA . ALA A 1 351 ? 25.081 2.575 -16.877 1.00 98.00 351 ALA A CA 1
ATOM 2879 C C . ALA A 1 351 ? 23.943 1.732 -16.282 1.00 98.00 351 ALA A C 1
ATOM 2881 O O . ALA A 1 351 ? 23.838 0.549 -16.594 1.00 98.00 351 ALA A O 1
ATOM 2882 N N . SER A 1 352 ? 23.038 2.347 -15.517 1.00 98.31 352 SER A N 1
ATOM 2883 C CA . SER A 1 352 ? 21.861 1.657 -14.976 1.00 98.31 352 SER A CA 1
ATOM 2884 C C . SER A 1 352 ? 20.948 1.128 -16.071 1.00 98.31 352 SER A C 1
ATOM 2886 O O . SER A 1 352 ? 20.559 -0.035 -16.025 1.00 98.31 352 SER A O 1
ATOM 2888 N N . ILE A 1 353 ? 20.643 1.942 -17.090 1.00 98.56 353 ILE A N 1
ATOM 2889 C CA . ILE A 1 353 ? 19.813 1.497 -18.219 1.00 98.56 353 ILE A CA 1
ATOM 2890 C C . ILE A 1 353 ? 20.470 0.327 -18.954 1.00 98.56 353 ILE A C 1
ATOM 2892 O O . ILE A 1 353 ? 19.804 -0.668 -19.222 1.00 98.56 353 ILE A O 1
ATOM 2896 N N . HIS A 1 354 ? 21.779 0.391 -19.204 1.00 97.75 354 HIS A N 1
ATOM 2897 C CA . HIS A 1 354 ? 22.514 -0.711 -19.819 1.00 97.75 354 HIS A CA 1
ATOM 2898 C C . HIS A 1 354 ? 22.446 -2.000 -18.983 1.00 97.75 354 HIS A C 1
ATOM 2900 O O . HIS A 1 354 ? 22.191 -3.075 -19.525 1.00 97.75 354 HIS A O 1
ATOM 2906 N N . ASN A 1 355 ? 22.616 -1.901 -17.662 1.00 96.88 355 ASN A N 1
ATOM 2907 C CA . ASN A 1 355 ? 22.511 -3.048 -16.760 1.00 96.88 355 ASN A CA 1
ATOM 2908 C C . ASN A 1 355 ? 21.092 -3.634 -16.728 1.00 96.88 355 ASN A C 1
ATOM 2910 O O . ASN A 1 355 ? 20.938 -4.854 -16.729 1.00 96.88 355 ASN A O 1
ATOM 2914 N N . ILE A 1 356 ? 20.058 -2.789 -16.745 1.00 97.81 356 ILE A N 1
ATOM 2915 C CA . ILE A 1 356 ? 18.654 -3.220 -16.821 1.00 97.81 356 ILE A CA 1
ATOM 2916 C C . ILE A 1 356 ? 18.388 -3.952 -18.140 1.00 97.81 356 ILE A C 1
ATOM 2918 O O . ILE A 1 356 ? 17.796 -5.028 -18.132 1.00 97.81 356 ILE A O 1
ATOM 2922 N N . GLU A 1 357 ? 18.858 -3.421 -19.271 1.00 97.88 357 GLU A N 1
ATOM 2923 C CA . GLU A 1 357 ? 18.742 -4.085 -20.575 1.00 97.88 357 GLU A CA 1
ATOM 2924 C C . GLU A 1 357 ? 19.486 -5.425 -20.610 1.00 97.88 357 GLU A C 1
ATOM 2926 O O . GLU A 1 357 ? 18.983 -6.394 -21.182 1.00 97.88 357 GLU A O 1
ATOM 2931 N N . PHE A 1 358 ? 20.672 -5.492 -20.001 1.00 96.31 358 PHE A N 1
ATOM 2932 C CA . PHE A 1 358 ? 21.440 -6.728 -19.876 1.00 96.31 358 PHE A CA 1
ATOM 2933 C C . PHE A 1 358 ? 20.676 -7.782 -19.065 1.00 96.31 358 PHE A C 1
ATOM 2935 O O . PHE A 1 358 ? 20.517 -8.908 -19.534 1.00 96.31 358 PHE A O 1
ATOM 2942 N N . LEU A 1 359 ? 20.156 -7.416 -17.887 1.00 96.25 359 LEU A N 1
ATOM 2943 C CA . LEU A 1 359 ? 19.351 -8.318 -17.059 1.00 96.25 359 LEU A CA 1
ATOM 2944 C C . LEU A 1 359 ? 18.084 -8.761 -17.796 1.00 96.25 359 LEU A C 1
ATOM 2946 O O . LEU A 1 359 ? 17.777 -9.949 -17.825 1.00 96.25 359 LEU A O 1
ATOM 2950 N N . ARG A 1 360 ? 17.399 -7.839 -18.479 1.00 97.00 360 ARG A N 1
ATOM 2951 C CA . ARG A 1 360 ? 16.234 -8.176 -19.297 1.00 97.00 360 ARG A CA 1
ATOM 2952 C C . ARG A 1 360 ? 16.568 -9.228 -20.349 1.00 97.00 360 ARG A C 1
ATOM 2954 O O . ARG A 1 360 ? 15.859 -10.215 -20.434 1.00 97.00 360 ARG A O 1
ATOM 2961 N N . LYS A 1 361 ? 17.657 -9.063 -21.110 1.00 96.31 361 LYS A N 1
ATOM 2962 C CA . LYS A 1 361 ? 18.103 -10.056 -22.112 1.00 96.31 361 LYS A CA 1
ATOM 2963 C C . LYS A 1 361 ? 18.487 -11.399 -21.492 1.00 96.31 361 LYS A C 1
ATOM 2965 O O . LYS A 1 361 ? 18.360 -12.427 -22.146 1.00 96.31 361 LYS A O 1
ATOM 2970 N N . LYS A 1 362 ? 19.000 -11.386 -20.259 1.00 95.81 362 LYS A N 1
ATOM 2971 C CA . LYS A 1 362 ? 19.373 -12.598 -19.527 1.00 95.81 362 LYS A CA 1
ATOM 2972 C C . LYS A 1 362 ? 18.144 -13.414 -19.104 1.00 95.81 362 LYS A C 1
ATOM 2974 O O . LYS A 1 362 ? 18.188 -14.636 -19.204 1.00 95.81 362 LYS A O 1
ATOM 2979 N N . TYR A 1 363 ? 17.073 -12.754 -18.657 1.00 96.12 363 TYR A N 1
ATOM 2980 C CA . TYR A 1 363 ? 15.917 -13.413 -18.027 1.00 96.12 363 TYR A CA 1
ATOM 2981 C C . TYR A 1 363 ? 14.650 -13.481 -18.892 1.00 96.12 363 TYR A C 1
ATOM 2983 O O . TYR A 1 363 ? 13.863 -14.411 -18.741 1.00 96.12 363 TYR A O 1
ATOM 2991 N N . ILE A 1 364 ? 14.454 -12.535 -19.810 1.00 91.12 364 ILE A N 1
ATOM 2992 C CA . ILE A 1 364 ? 13.320 -12.485 -20.739 1.00 91.12 364 ILE A CA 1
ATOM 2993 C C . ILE A 1 364 ? 13.820 -12.935 -22.115 1.00 91.12 364 ILE A C 1
ATOM 2995 O O . ILE A 1 364 ? 14.608 -12.227 -22.748 1.00 91.12 364 ILE A O 1
ATOM 2999 N N . LYS A 1 365 ? 13.393 -14.125 -22.547 1.00 69.50 365 LYS A N 1
ATOM 3000 C CA . LYS A 1 365 ? 13.744 -14.715 -23.848 1.00 69.50 365 LYS A CA 1
ATOM 3001 C C . LYS A 1 365 ? 12.788 -14.292 -24.952 1.00 69.50 365 LYS A C 1
ATOM 3003 O O . LYS A 1 365 ? 11.565 -14.285 -24.689 1.00 69.50 365 LYS A O 1
#

Solvent-accessible surface area (backbone atoms only — not comparable to full-atom values): 19941 Å² total; per-residue (Å²): 135,86,92,85,90,88,86,78,74,71,65,60,62,56,52,56,55,51,54,59,63,65,63,64,63,78,77,54,64,51,43,78,47,45,71,56,35,56,55,48,51,54,54,48,54,43,20,51,76,61,49,81,87,51,72,66,60,51,52,58,64,55,62,42,64,72,54,42,55,54,40,57,74,69,68,63,54,72,68,54,55,55,49,50,56,55,33,49,50,36,60,41,17,66,93,28,45,71,61,37,56,61,39,59,75,39,42,83,88,28,42,69,48,39,55,55,39,50,52,63,75,43,42,67,63,48,55,52,47,54,56,54,48,68,73,43,37,64,62,45,50,52,42,8,47,56,31,20,50,76,53,43,36,78,92,47,69,71,84,64,55,75,36,39,35,38,35,36,75,58,74,74,45,73,50,68,53,95,72,39,35,41,32,10,42,59,33,51,50,33,42,35,68,63,42,66,27,24,62,52,3,24,47,49,23,67,77,42,50,54,67,64,90,63,85,73,54,81,68,48,36,34,63,50,52,39,37,38,28,22,40,56,33,9,48,22,35,73,42,34,45,88,65,23,34,82,82,36,81,57,45,55,80,93,55,34,49,46,66,49,26,51,62,48,20,70,60,41,50,61,54,34,32,59,59,47,43,48,54,76,79,69,42,52,79,54,50,44,65,67,60,53,62,92,56,99,55,67,86,17,43,24,61,8,38,39,42,41,49,45,18,45,77,61,72,40,42,76,61,51,36,71,38,63,40,36,43,48,52,53,56,56,49,29,51,56,21,32,72,70,41,90,84,58,55,85,70,72,47,73,55,21,52,50,44,42,53,50,50,36,63,73,60,55,128